Protein AF-A0A0L0VI38-F1 (afdb_monomer)

Structure (mmCIF, N/CA/C/O backbone):
data_AF-A0A0L0VI38-F1
#
_entry.id   AF-A0A0L0VI38-F1
#
loop_
_atom_site.group_PDB
_atom_site.id
_atom_site.type_symbol
_atom_site.label_atom_id
_atom_site.label_alt_id
_atom_site.label_comp_id
_atom_site.label_asym_id
_atom_site.label_entity_id
_atom_site.label_seq_id
_atom_site.pdbx_PDB_ins_code
_atom_site.Cartn_x
_atom_site.Cartn_y
_atom_site.Cartn_z
_atom_site.occupancy
_atom_site.B_iso_or_equiv
_atom_site.auth_seq_id
_atom_site.auth_comp_id
_atom_site.auth_asym_id
_atom_site.auth_atom_id
_atom_site.pdbx_PDB_model_num
ATOM 1 N N . MET A 1 1 ? 80.093 -32.422 8.809 1.00 45.91 1 MET A N 1
ATOM 2 C CA . MET A 1 1 ? 79.408 -31.525 9.765 1.00 45.91 1 MET A CA 1
ATOM 3 C C . MET A 1 1 ? 79.109 -30.219 9.044 1.00 45.91 1 MET A C 1
ATOM 5 O O . MET A 1 1 ? 80.084 -29.647 8.576 1.00 45.91 1 MET A O 1
ATOM 9 N N . PRO A 1 2 ? 77.868 -29.708 8.942 1.00 51.75 2 PRO A N 1
ATOM 10 C CA . PRO A 1 2 ? 76.530 -30.310 9.009 1.00 51.75 2 PRO A CA 1
ATOM 11 C C . PRO A 1 2 ? 75.789 -30.253 7.641 1.00 51.75 2 PRO A C 1
ATOM 13 O O . PRO A 1 2 ? 76.226 -29.587 6.708 1.00 51.75 2 PRO A O 1
ATOM 16 N N . SER A 1 3 ? 74.674 -30.975 7.520 1.00 53.88 3 SER A N 1
ATOM 17 C CA . SER A 1 3 ? 73.786 -31.003 6.342 1.00 53.88 3 SER A CA 1
ATOM 18 C C . SER A 1 3 ? 72.839 -29.787 6.308 1.00 53.88 3 SER A C 1
ATOM 20 O O . SER A 1 3 ? 72.405 -29.352 7.377 1.00 53.88 3 SER A O 1
ATOM 22 N N . PRO A 1 4 ? 72.450 -29.250 5.134 1.00 57.09 4 PRO A N 1
ATOM 23 C CA . PRO A 1 4 ? 71.465 -28.176 5.057 1.00 57.09 4 PRO A CA 1
ATOM 24 C C . PRO A 1 4 ? 70.040 -28.746 5.135 1.00 57.09 4 PRO A C 1
ATOM 26 O O . PRO A 1 4 ? 69.573 -29.449 4.241 1.00 57.09 4 PRO A O 1
ATOM 29 N N . THR A 1 5 ? 69.348 -28.441 6.230 1.00 61.91 5 THR A N 1
ATOM 30 C CA . THR A 1 5 ? 67.933 -28.759 6.451 1.00 61.91 5 THR A CA 1
ATOM 31 C C . THR A 1 5 ? 67.058 -27.967 5.475 1.00 61.91 5 THR A C 1
ATOM 33 O O . THR A 1 5 ? 66.938 -26.746 5.593 1.00 61.91 5 THR A O 1
ATOM 36 N N . LEU A 1 6 ? 66.430 -28.658 4.516 1.00 56.53 6 LEU A N 1
ATOM 37 C CA . LEU A 1 6 ? 65.374 -28.097 3.672 1.00 56.53 6 LEU A CA 1
ATOM 38 C C . LEU A 1 6 ? 64.161 -27.721 4.536 1.00 56.53 6 LEU A C 1
ATOM 40 O O . LEU A 1 6 ? 63.558 -28.563 5.200 1.00 56.53 6 LEU A O 1
ATOM 44 N N . ARG A 1 7 ? 63.795 -26.439 4.500 1.00 60.09 7 ARG A N 1
ATOM 45 C CA . ARG A 1 7 ? 62.552 -25.900 5.058 1.00 60.09 7 ARG A CA 1
ATOM 46 C C . ARG A 1 7 ? 61.368 -26.361 4.182 1.00 60.09 7 ARG A C 1
ATOM 48 O O . ARG A 1 7 ? 61.440 -26.170 2.968 1.00 60.09 7 ARG A O 1
ATOM 55 N N . PRO A 1 8 ? 60.291 -26.938 4.747 1.00 65.12 8 PRO A N 1
ATOM 56 C CA . PRO A 1 8 ? 59.110 -27.316 3.973 1.00 65.12 8 PRO A CA 1
ATOM 57 C C . PRO A 1 8 ? 58.302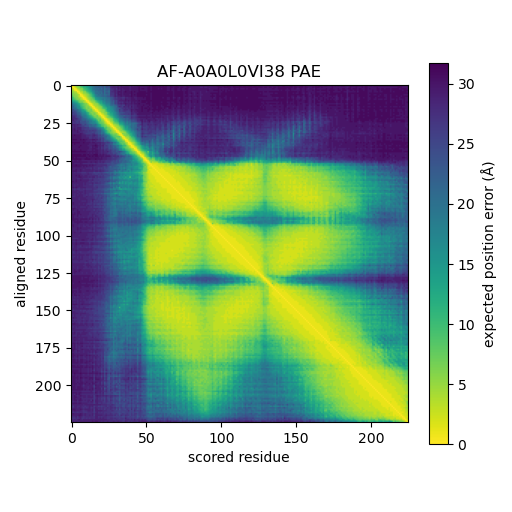 -26.076 3.537 1.00 65.12 8 PRO A C 1
ATOM 59 O O . PRO A 1 8 ? 58.397 -25.026 4.184 1.00 65.12 8 PRO A O 1
ATOM 62 N N . PRO A 1 9 ? 57.535 -26.167 2.433 1.00 62.75 9 PRO A N 1
ATOM 63 C CA . PRO A 1 9 ? 56.798 -25.040 1.867 1.00 62.75 9 PRO A CA 1
ATOM 64 C C . PRO A 1 9 ? 55.620 -24.620 2.762 1.00 62.75 9 PRO A C 1
ATOM 66 O O . PRO A 1 9 ? 55.118 -25.434 3.540 1.00 62.75 9 PRO A O 1
ATOM 69 N N . PRO A 1 10 ? 55.165 -23.357 2.669 1.00 54.41 10 PRO A N 1
ATOM 70 C CA . PRO A 1 10 ? 54.042 -22.875 3.456 1.00 54.41 10 PRO A CA 1
ATOM 71 C C . PRO A 1 10 ? 52.758 -23.586 3.029 1.00 54.41 10 PRO A C 1
ATOM 73 O O . PRO A 1 10 ? 52.415 -23.632 1.847 1.00 54.41 10 PRO A O 1
ATOM 76 N N . ASN A 1 11 ? 52.058 -24.127 4.021 1.00 46.97 11 ASN A N 1
ATOM 77 C CA . ASN A 1 11 ? 50.764 -24.769 3.874 1.00 46.97 11 ASN A CA 1
ATOM 78 C C . ASN A 1 11 ? 49.800 -23.829 3.142 1.00 46.97 11 ASN A C 1
ATOM 80 O O . ASN A 1 11 ? 49.441 -22.762 3.641 1.00 46.97 11 ASN A O 1
ATOM 84 N N . SER A 1 12 ? 49.351 -24.254 1.966 1.00 52.19 12 SER A N 1
ATOM 85 C CA . SER A 1 12 ? 48.154 -23.746 1.314 1.00 52.19 12 SER A CA 1
ATOM 86 C C . SER A 1 12 ? 46.931 -24.219 2.101 1.00 52.19 12 SER A C 1
ATOM 88 O O . SER A 1 12 ? 46.206 -25.115 1.675 1.00 52.19 12 SER A O 1
ATOM 90 N N . GLU A 1 13 ? 46.705 -23.638 3.278 1.00 42.38 13 GLU A N 1
ATOM 91 C CA . GLU A 1 13 ? 45.387 -23.668 3.900 1.00 42.38 13 GLU A CA 1
ATOM 92 C C . GLU A 1 13 ? 44.519 -22.651 3.169 1.00 42.38 13 GLU A C 1
ATOM 94 O O . GLU A 1 13 ? 44.438 -21.470 3.511 1.00 42.38 13 GLU A O 1
ATOM 99 N N . THR A 1 14 ? 43.854 -23.129 2.120 1.00 49.84 14 THR A N 1
ATOM 100 C CA . THR A 1 14 ? 42.647 -22.507 1.592 1.00 49.84 14 THR A CA 1
ATOM 101 C C . THR A 1 14 ? 41.611 -22.540 2.712 1.00 49.84 14 THR A C 1
ATOM 103 O O . THR A 1 14 ? 40.803 -23.458 2.831 1.00 49.84 14 THR A O 1
ATOM 106 N N . ARG A 1 15 ? 41.669 -21.542 3.596 1.00 38.44 15 ARG A N 1
ATOM 107 C CA . ARG A 1 15 ? 40.615 -21.245 4.554 1.00 38.44 15 ARG A CA 1
ATOM 108 C C . ARG A 1 15 ? 39.418 -20.797 3.732 1.00 38.44 15 ARG A C 1
ATOM 110 O O . ARG A 1 15 ? 39.251 -19.613 3.455 1.00 38.44 15 ARG A O 1
ATOM 117 N N . TYR A 1 16 ? 38.602 -21.761 3.320 1.00 40.50 16 TYR A N 1
ATOM 118 C CA . TYR A 1 16 ? 37.237 -21.515 2.897 1.00 40.50 16 TYR A CA 1
ATOM 119 C C . TYR A 1 16 ? 36.533 -20.820 4.062 1.00 40.50 16 TYR A C 1
ATOM 121 O O . TYR A 1 16 ? 36.007 -21.459 4.971 1.00 40.50 16 TYR A O 1
ATOM 129 N N . HIS A 1 17 ? 36.543 -19.490 4.057 1.00 42.75 17 HIS A N 1
ATOM 130 C CA . HIS A 1 17 ? 35.549 -18.710 4.768 1.00 42.75 17 HIS A CA 1
ATOM 131 C C . HIS A 1 17 ? 34.240 -18.928 4.006 1.00 42.75 17 HIS A C 1
ATOM 133 O O . HIS A 1 17 ? 33.845 -18.144 3.149 1.00 42.75 17 HIS A O 1
ATOM 139 N N . HIS A 1 18 ? 3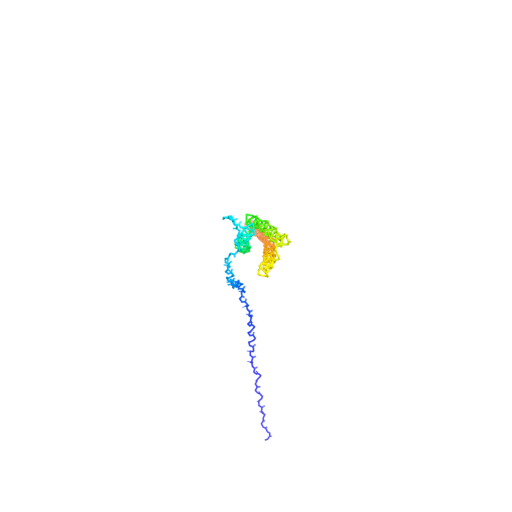3.598 -20.065 4.277 1.00 48.28 18 HIS A N 1
ATOM 140 C CA . HIS A 1 18 ? 32.182 -20.245 4.017 1.00 48.28 18 HIS A CA 1
ATOM 141 C C . HIS A 1 18 ? 31.467 -19.240 4.916 1.00 48.28 18 HIS A C 1
ATOM 143 O O . HIS A 1 18 ? 31.133 -19.512 6.069 1.00 48.28 18 HIS A O 1
ATOM 149 N N . GLN A 1 19 ? 31.284 -18.034 4.388 1.00 46.50 19 GLN A N 1
ATOM 150 C CA . GLN A 1 19 ? 30.317 -17.086 4.893 1.00 46.50 19 GLN A CA 1
ATOM 151 C C . GLN A 1 19 ? 28.945 -17.695 4.612 1.00 46.50 19 GLN A C 1
ATOM 153 O O . GLN A 1 19 ? 28.292 -17.390 3.617 1.00 46.50 19 GLN A O 1
ATOM 158 N N . HIS A 1 20 ? 28.528 -18.615 5.483 1.00 44.53 20 HIS A N 1
ATOM 159 C CA . HIS A 1 20 ? 27.133 -18.978 5.612 1.00 44.53 20 HIS A CA 1
ATOM 160 C C . HIS A 1 20 ? 26.410 -17.703 6.030 1.00 44.53 20 HIS A C 1
ATOM 162 O O . HIS A 1 20 ? 26.331 -17.352 7.207 1.00 44.53 20 HIS A O 1
ATOM 168 N N . GLN A 1 21 ? 25.896 -16.981 5.034 1.00 44.09 21 GLN A N 1
ATOM 169 C CA . GLN A 1 21 ? 24.738 -16.146 5.245 1.00 44.09 21 GLN A CA 1
ATOM 170 C C . GLN A 1 21 ? 23.679 -17.059 5.852 1.00 44.09 21 GLN A C 1
ATOM 172 O O . GLN A 1 21 ? 23.057 -17.868 5.165 1.00 44.09 21 GLN A O 1
ATOM 177 N N . HIS A 1 22 ? 23.495 -16.951 7.163 1.00 42.31 22 HIS A N 1
ATOM 178 C CA . HIS A 1 22 ? 22.248 -17.339 7.782 1.00 42.31 22 HIS A CA 1
ATOM 179 C C . HIS A 1 22 ? 21.176 -16.427 7.187 1.00 42.31 22 HIS A C 1
ATOM 181 O O . HIS A 1 22 ? 20.857 -15.372 7.735 1.00 42.31 22 HIS A O 1
ATOM 187 N N . GLN A 1 23 ? 20.635 -16.833 6.036 1.00 40.34 23 GLN A N 1
ATOM 188 C CA . GLN A 1 23 ? 19.302 -16.442 5.623 1.00 40.34 23 GLN A CA 1
ATOM 189 C C . GLN A 1 23 ? 18.393 -16.883 6.762 1.00 40.34 23 GLN A C 1
ATOM 191 O O . GLN A 1 23 ? 18.092 -18.066 6.929 1.00 40.34 23 GLN A O 1
ATOM 196 N N . ARG A 1 24 ? 18.033 -15.931 7.626 1.00 42.19 24 ARG A N 1
ATOM 197 C CA . ARG A 1 24 ? 16.943 -16.151 8.563 1.00 42.19 24 ARG A CA 1
ATOM 19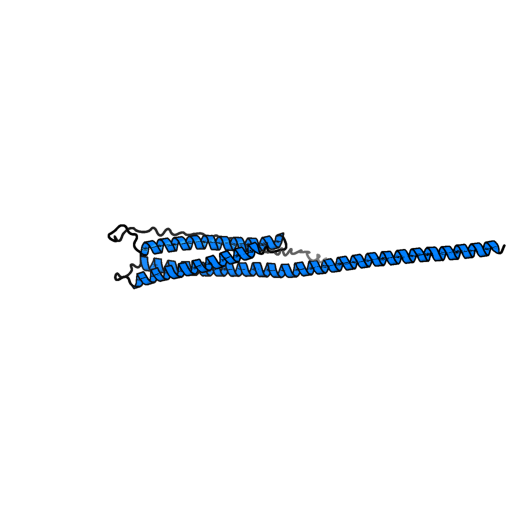8 C C . ARG A 1 24 ? 15.719 -16.435 7.693 1.00 42.19 24 ARG A C 1
ATOM 200 O O . ARG A 1 24 ? 15.406 -15.596 6.847 1.00 42.19 24 ARG A O 1
ATOM 207 N N . PRO A 1 25 ? 15.042 -17.580 7.863 1.00 44.75 25 PRO A N 1
ATOM 208 C CA . PRO A 1 25 ? 13.766 -17.776 7.199 1.00 44.75 25 PRO A CA 1
ATOM 209 C C . PRO A 1 25 ? 12.830 -16.631 7.615 1.00 44.75 25 PRO A C 1
ATOM 211 O O . PRO A 1 25 ? 12.969 -16.119 8.738 1.00 44.75 25 PRO A O 1
ATOM 214 N N . PRO A 1 26 ? 11.891 -16.204 6.749 1.00 44.78 26 PRO A N 1
ATOM 215 C CA . PRO A 1 26 ? 10.882 -15.244 7.158 1.00 44.78 26 PRO A CA 1
ATOM 216 C C . PRO A 1 26 ? 10.221 -15.819 8.404 1.00 44.78 26 PRO A C 1
ATOM 218 O O . PRO A 1 26 ? 9.726 -16.949 8.396 1.00 44.78 26 PRO A O 1
ATOM 221 N N . ARG A 1 27 ? 10.294 -15.074 9.511 1.00 45.88 27 ARG A N 1
ATOM 222 C CA . ARG A 1 27 ? 9.542 -15.399 10.716 1.00 45.88 27 ARG A CA 1
ATOM 223 C C . ARG A 1 27 ? 8.079 -15.348 10.306 1.00 45.88 27 ARG A C 1
ATOM 225 O O . ARG A 1 27 ? 7.482 -14.278 10.299 1.00 45.88 27 ARG A O 1
ATOM 232 N N . SER A 1 28 ? 7.529 -16.502 9.934 1.00 48.59 28 SER A N 1
ATOM 233 C CA . SER A 1 28 ? 6.099 -16.738 9.961 1.00 48.59 28 SER A CA 1
ATOM 234 C C . SER A 1 28 ? 5.692 -16.361 11.372 1.00 48.59 28 SER A C 1
ATOM 236 O O . SER A 1 28 ? 6.014 -17.075 12.325 1.00 48.59 28 SER A O 1
ATOM 238 N N . VAL A 1 29 ? 5.071 -15.193 11.515 1.00 51.41 29 VAL A N 1
ATOM 239 C CA . VAL A 1 29 ? 4.388 -14.809 12.739 1.00 51.41 29 VAL A CA 1
ATOM 240 C C . VAL A 1 29 ? 3.225 -15.787 12.829 1.00 51.41 29 VAL A C 1
ATOM 242 O O . VAL A 1 29 ? 2.137 -15.551 12.324 1.00 51.41 29 VAL A O 1
ATOM 245 N N . ARG A 1 30 ? 3.495 -16.972 13.384 1.00 45.12 30 ARG A N 1
ATOM 246 C CA . ARG A 1 30 ? 2.456 -17.784 13.990 1.00 45.12 30 ARG A CA 1
ATOM 247 C C . ARG A 1 30 ? 1.972 -16.939 15.154 1.00 45.12 30 ARG A C 1
ATOM 249 O O . ARG A 1 30 ? 2.599 -16.933 16.211 1.00 45.12 30 ARG A O 1
ATOM 256 N N . ILE A 1 31 ? 0.888 -16.208 14.926 1.00 52.06 31 ILE A N 1
ATOM 257 C CA . ILE A 1 31 ? 0.002 -15.770 15.995 1.00 52.06 31 ILE A CA 1
ATOM 258 C C . ILE A 1 31 ? -0.571 -17.075 16.545 1.00 52.06 31 ILE A C 1
ATOM 260 O O . ILE A 1 31 ? -1.536 -17.640 16.044 1.00 52.06 31 ILE A O 1
ATOM 264 N N . GLY A 1 32 ? 0.176 -17.676 17.468 1.00 41.41 32 GLY A N 1
ATOM 265 C CA . GLY A 1 32 ? -0.290 -18.796 18.254 1.00 41.41 32 GLY A CA 1
ATOM 266 C C . GLY A 1 32 ? -1.319 -18.231 19.205 1.00 41.41 32 GLY A C 1
ATOM 267 O O . GLY A 1 32 ? -0.960 -17.687 20.244 1.00 41.41 32 GLY A O 1
ATOM 268 N N . TYR A 1 33 ? -2.584 -18.327 18.820 1.00 49.97 33 TYR A N 1
ATOM 269 C CA . TYR A 1 33 ? -3.711 -18.042 19.685 1.00 49.97 33 TYR A CA 1
ATOM 270 C C . TYR A 1 33 ? -3.637 -18.987 20.889 1.00 49.97 33 TYR A C 1
ATOM 272 O O . TYR A 1 33 ? -4.125 -20.116 20.849 1.00 49.97 33 TYR A O 1
ATOM 280 N N . LEU A 1 34 ? -3.050 -18.532 21.995 1.00 47.50 34 LEU A N 1
ATOM 281 C CA . LEU A 1 34 ? -3.510 -18.977 23.303 1.00 47.50 34 LEU A CA 1
ATOM 282 C C . LEU A 1 34 ? -4.831 -18.258 23.547 1.00 47.50 34 LEU A C 1
ATOM 284 O O . LEU A 1 34 ? -4.915 -17.281 24.287 1.00 47.50 34 LEU A O 1
ATOM 288 N N . LEU A 1 35 ? -5.860 -18.752 22.857 1.00 45.16 35 LEU A N 1
ATOM 289 C CA . LEU A 1 35 ? -7.250 -18.476 23.144 1.00 45.16 35 LEU A CA 1
ATOM 290 C C . LEU A 1 35 ? -7.526 -19.107 24.511 1.00 45.16 35 LEU A C 1
ATOM 292 O O . LEU A 1 35 ? -7.991 -20.241 24.620 1.00 45.16 35 LEU A O 1
ATOM 296 N N . THR A 1 36 ? -7.157 -18.398 25.576 1.00 46.12 36 THR A N 1
ATOM 297 C CA . THR A 1 36 ? -7.661 -18.695 26.907 1.00 46.12 36 THR A CA 1
ATOM 298 C C . THR A 1 36 ? -9.161 -18.467 26.831 1.00 46.12 36 THR A C 1
ATOM 300 O O . THR A 1 36 ? -9.659 -17.344 26.846 1.00 46.12 36 THR A O 1
ATOM 303 N N . HIS A 1 37 ? -9.877 -19.573 26.641 1.00 49.78 37 HIS A N 1
ATOM 304 C CA . HIS A 1 37 ? -11.322 -19.669 26.718 1.00 49.78 37 HIS A CA 1
ATOM 305 C C . HIS A 1 37 ? -11.743 -19.201 28.120 1.00 49.78 37 HIS A C 1
ATOM 307 O O . HIS A 1 37 ? -11.871 -19.984 29.058 1.00 49.78 37 HIS A O 1
ATOM 313 N N . LEU A 1 38 ? -11.915 -17.891 28.285 1.00 46.66 38 LEU A N 1
ATOM 314 C CA . LEU A 1 38 ? -12.627 -17.301 29.407 1.00 46.66 38 LEU A CA 1
ATOM 315 C C . LEU A 1 38 ? -14.104 -17.583 29.163 1.00 46.66 38 LEU A C 1
ATOM 317 O O . LEU A 1 38 ? -14.82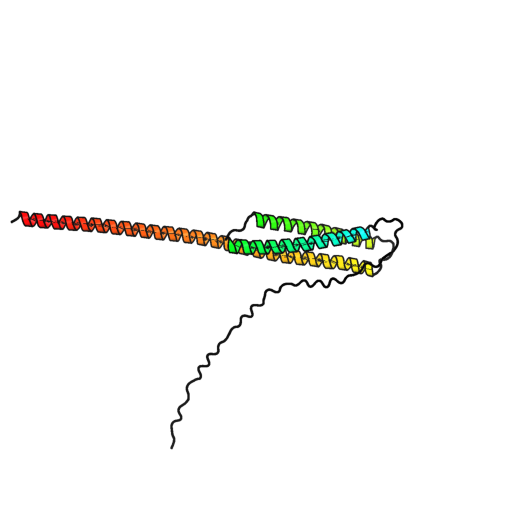9 -16.845 28.501 1.00 46.66 38 LEU A O 1
ATOM 321 N N . GLN A 1 39 ? -14.494 -18.757 29.639 1.00 40.53 39 GLN A N 1
ATOM 322 C CA . GLN A 1 39 ? -15.854 -19.250 29.657 1.00 40.53 39 GLN A CA 1
ATOM 323 C C . GLN A 1 39 ? -16.740 -18.256 30.428 1.00 40.53 39 GLN A C 1
ATOM 325 O O . GLN A 1 39 ? -16.379 -17.873 31.547 1.00 40.53 39 GLN A O 1
ATOM 330 N N . PRO A 1 40 ? -17.892 -17.829 29.881 1.00 46.53 40 PRO A N 1
ATOM 331 C CA . PRO A 1 40 ? -18.825 -16.994 30.621 1.00 46.53 40 PRO A CA 1
ATOM 332 C C . PRO A 1 40 ? -19.411 -17.818 31.769 1.00 46.53 40 PRO A C 1
ATOM 334 O O . PRO A 1 40 ? -20.005 -18.876 31.551 1.00 46.53 40 PRO A O 1
ATOM 337 N N . ARG A 1 41 ? -19.240 -17.345 33.003 1.00 40.72 41 ARG A N 1
ATOM 338 C CA . ARG A 1 41 ? -19.975 -17.872 34.154 1.00 40.72 41 ARG A CA 1
ATOM 339 C C . ARG A 1 41 ? -21.411 -17.330 34.076 1.00 40.72 41 ARG A C 1
ATOM 341 O O . ARG A 1 41 ? -21.558 -16.122 33.899 1.00 40.72 41 ARG A O 1
ATOM 348 N N . PRO A 1 42 ? -22.461 -18.163 34.185 1.00 56.34 42 PRO A N 1
ATOM 349 C CA . PRO A 1 42 ? -23.822 -17.671 34.066 1.00 56.34 42 PRO A CA 1
ATOM 350 C C . PRO A 1 42 ? -24.279 -16.965 35.351 1.00 56.34 42 PRO A C 1
ATOM 352 O O . PRO A 1 42 ? -23.985 -17.408 36.462 1.00 56.34 42 PRO A O 1
ATOM 355 N N . SER A 1 43 ? -25.066 -15.911 35.121 1.00 54.38 43 SER A N 1
ATOM 356 C CA . SER A 1 43 ? -26.152 -15.399 35.966 1.00 54.38 43 SER A CA 1
ATOM 357 C C . SER A 1 43 ? -25.814 -14.417 37.094 1.00 54.38 43 SER A C 1
ATOM 359 O O . SER A 1 43 ? -25.526 -14.797 38.225 1.00 54.38 43 SER A O 1
ATOM 361 N N . VAL A 1 44 ? -26.100 -13.141 36.819 1.00 46.69 44 VAL A N 1
ATOM 362 C CA . VAL A 1 44 ? -26.946 -12.339 37.714 1.00 46.69 44 VAL A CA 1
ATOM 363 C C . VAL A 1 44 ? -28.210 -12.011 36.919 1.00 46.69 44 VAL A C 1
ATOM 365 O O . VAL A 1 44 ? -28.133 -11.413 35.851 1.00 46.69 44 VAL A O 1
ATOM 368 N N . MET A 1 45 ? -29.355 -12.512 37.388 1.00 45.56 45 MET A N 1
ATOM 369 C CA . MET A 1 45 ? -30.656 -12.345 36.741 1.00 45.56 45 MET A CA 1
ATOM 370 C C . MET A 1 45 ? -31.025 -10.861 36.638 1.00 45.56 45 MET A C 1
ATOM 372 O O . MET A 1 45 ? -31.283 -10.218 37.653 1.00 45.56 45 MET A O 1
ATOM 376 N N . GLY A 1 46 ? -31.125 -10.350 35.412 1.00 44.50 46 GLY A N 1
ATOM 377 C CA . GLY A 1 46 ? -32.105 -9.321 35.090 1.00 44.50 46 GLY A CA 1
ATOM 378 C C . GLY A 1 46 ? -33.457 -10.008 34.914 1.00 44.50 46 GLY A C 1
ATOM 379 O O . GLY A 1 46 ? -33.560 -11.003 34.198 1.00 44.50 46 GLY A O 1
ATOM 380 N N . SER A 1 47 ? -34.489 -9.539 35.613 1.00 48.59 47 SER A N 1
ATOM 381 C CA . SER A 1 47 ? -35.861 -9.927 35.295 1.00 48.59 47 SER A CA 1
ATOM 382 C C . SER A 1 47 ? -36.169 -9.482 33.863 1.00 48.59 47 SER A C 1
ATOM 384 O O . SER A 1 47 ? -35.949 -8.314 33.553 1.00 48.59 47 SER A O 1
ATOM 386 N N . HIS A 1 48 ? -36.724 -10.393 33.059 1.00 39.84 48 HIS A N 1
ATOM 387 C CA . HIS A 1 48 ? -37.025 -10.303 31.619 1.00 39.84 48 HIS A CA 1
ATOM 388 C C . HIS A 1 48 ? -35.873 -10.747 30.705 1.00 39.84 48 HIS A C 1
ATOM 390 O O . HIS A 1 48 ? -34.750 -10.277 30.818 1.00 39.84 48 HIS A O 1
ATOM 396 N N . GLY A 1 49 ? -36.177 -11.690 29.801 1.00 48.56 49 GLY A N 1
ATOM 397 C CA . GLY A 1 49 ? -35.258 -12.349 28.859 1.00 48.56 49 GLY A CA 1
ATOM 398 C C . GLY A 1 49 ? -34.703 -11.456 27.745 1.00 48.56 49 GLY A C 1
ATOM 399 O O . GLY A 1 49 ? -34.486 -11.933 26.635 1.00 48.56 49 GLY A O 1
ATOM 400 N N . GLU A 1 50 ? -34.484 -10.181 28.043 1.00 48.12 50 GLU A N 1
ATOM 401 C CA . GLU A 1 50 ? -33.713 -9.251 27.230 1.00 48.12 50 GLU A CA 1
ATOM 402 C C . GLU A 1 50 ? -32.234 -9.391 27.632 1.00 48.12 50 GLU A C 1
ATOM 404 O O . GLU A 1 50 ? -31.921 -9.350 28.827 1.00 48.12 50 GLU A O 1
ATOM 409 N N . PRO A 1 51 ? -31.298 -9.577 26.684 1.00 58.28 51 PRO A N 1
ATOM 410 C CA . PRO A 1 51 ? -29.880 -9.511 27.008 1.00 58.28 51 PRO A CA 1
ATOM 411 C C . PRO A 1 51 ? -29.583 -8.140 27.624 1.00 58.28 51 PRO A C 1
ATOM 413 O O . PRO A 1 51 ? -29.962 -7.108 27.070 1.00 58.28 51 PRO A O 1
ATOM 416 N N . CYS A 1 52 ? -28.914 -8.127 28.781 1.00 76.12 52 CYS A N 1
ATOM 417 C CA . CYS A 1 52 ? -28.515 -6.885 29.433 1.00 76.12 52 CYS A CA 1
ATOM 418 C C . CYS A 1 52 ? -27.756 -6.017 28.417 1.00 76.12 52 CYS A C 1
ATOM 420 O O . CYS A 1 52 ? -26.960 -6.542 27.639 1.00 76.12 52 CYS A O 1
ATOM 422 N N . ALA A 1 53 ? -27.962 -4.696 28.422 1.00 81.69 53 ALA A N 1
ATOM 423 C CA . ALA A 1 53 ? -27.268 -3.773 27.512 1.00 81.69 53 ALA A CA 1
ATOM 424 C C . ALA A 1 53 ? -25.732 -3.954 27.524 1.00 81.69 53 ALA A C 1
ATOM 426 O O . ALA A 1 53 ? -25.043 -3.679 26.547 1.00 81.69 53 ALA A O 1
ATOM 427 N N . TRP A 1 54 ? -25.194 -4.464 28.632 1.00 83.44 54 TRP A N 1
ATOM 428 C CA . TRP A 1 54 ? -23.811 -4.905 28.750 1.00 83.44 54 TRP A CA 1
ATOM 429 C C . TRP A 1 54 ? -23.466 -6.110 27.853 1.00 83.44 54 TRP A C 1
ATOM 431 O O . TRP A 1 54 ? -22.466 -6.092 27.135 1.00 83.44 54 TRP A O 1
ATOM 441 N N . ASP A 1 55 ? -24.291 -7.156 27.876 1.00 84.44 55 ASP A N 1
ATOM 442 C CA . ASP A 1 55 ? -24.072 -8.396 27.127 1.00 84.44 55 ASP A CA 1
ATOM 443 C C . ASP A 1 55 ? -24.182 -8.161 25.616 1.00 84.44 55 ASP A C 1
ATOM 445 O O . ASP A 1 55 ? -23.404 -8.723 24.839 1.00 84.44 55 ASP A O 1
ATOM 449 N N . THR A 1 56 ? -25.101 -7.288 25.189 1.00 88.50 56 THR A N 1
ATOM 450 C CA . THR A 1 56 ? -25.244 -6.911 23.775 1.00 88.50 56 THR A CA 1
ATOM 451 C C . THR A 1 56 ? -23.998 -6.192 23.261 1.00 88.50 56 THR A C 1
ATOM 453 O O . THR A 1 56 ? -23.467 -6.579 22.218 1.00 88.50 56 THR A O 1
ATOM 456 N N . LEU A 1 57 ? -23.456 -5.234 24.021 1.00 87.62 57 LEU A N 1
ATOM 457 C CA . LEU A 1 57 ? -22.200 -4.554 23.689 1.00 87.62 57 LEU A CA 1
ATOM 458 C C . LEU A 1 57 ? -21.013 -5.526 23.651 1.00 87.62 57 LEU A C 1
ATOM 460 O O . LEU A 1 57 ? -20.174 -5.447 22.756 1.0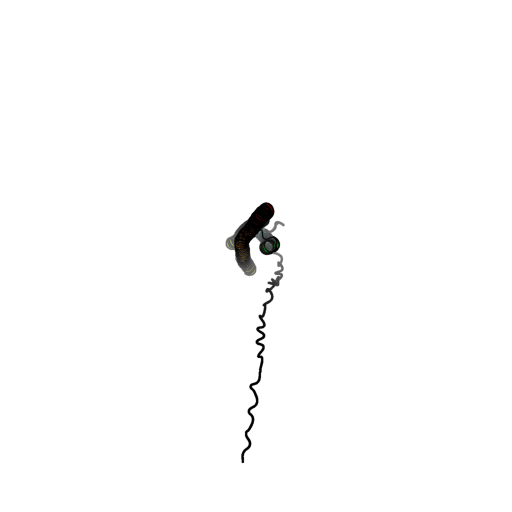0 87.62 57 LEU A O 1
ATOM 464 N N . GLN A 1 58 ? -20.943 -6.499 24.565 1.00 87.50 58 GLN A N 1
ATOM 465 C CA . GLN A 1 58 ? -19.880 -7.510 24.532 1.00 87.50 58 GLN A CA 1
ATOM 466 C C . GLN A 1 58 ? -19.953 -8.421 23.302 1.00 87.50 58 GLN A C 1
ATOM 468 O O . GLN A 1 58 ? -18.915 -8.838 22.776 1.00 87.50 58 GLN A O 1
ATOM 473 N N . ILE A 1 59 ? -21.157 -8.774 22.847 1.00 90.06 59 ILE A N 1
ATOM 474 C CA . ILE A 1 59 ? -21.345 -9.530 21.603 1.00 90.06 59 ILE A CA 1
ATOM 475 C C . ILE A 1 59 ? -20.906 -8.679 20.407 1.00 90.06 59 ILE A C 1
ATOM 477 O O . ILE A 1 59 ? -20.138 -9.164 19.575 1.00 90.06 59 ILE A O 1
ATOM 481 N N . GLN A 1 60 ? -21.326 -7.413 20.354 1.00 91.06 60 GLN A N 1
ATOM 482 C CA . GLN A 1 60 ? -20.961 -6.484 19.281 1.00 91.06 60 GLN A CA 1
ATOM 483 C C . GLN A 1 60 ? -19.446 -6.283 19.187 1.00 91.06 60 GLN A C 1
ATOM 485 O O . GLN A 1 60 ? -18.879 -6.455 18.109 1.00 91.06 60 GLN A O 1
ATOM 490 N N . ILE A 1 61 ? -18.769 -6.053 20.314 1.00 90.88 61 ILE A N 1
ATOM 491 C CA . ILE A 1 61 ? -17.311 -5.910 20.353 1.00 90.88 61 ILE A CA 1
ATOM 492 C C . ILE A 1 61 ? -16.613 -7.174 19.851 1.00 90.88 61 ILE A C 1
ATOM 494 O O . ILE A 1 61 ? -15.661 -7.085 19.082 1.00 90.88 61 ILE A O 1
ATOM 498 N N . ARG A 1 62 ? -17.061 -8.368 20.262 1.00 89.56 62 ARG A N 1
ATOM 499 C CA . ARG A 1 62 ? -16.476 -9.625 19.764 1.00 89.56 62 ARG A CA 1
ATOM 500 C C . ARG A 1 62 ? -16.670 -9.782 18.258 1.00 89.56 62 ARG A C 1
ATOM 502 O O . ARG A 1 62 ? -15.736 -10.198 17.577 1.00 89.56 62 ARG A O 1
ATOM 509 N N . SER A 1 63 ? -17.845 -9.417 17.750 1.00 93.25 63 SER A N 1
ATOM 510 C CA . SER A 1 63 ? -18.131 -9.428 16.316 1.00 93.25 63 SER A CA 1
ATOM 511 C C . SER A 1 63 ? -17.222 -8.462 15.554 1.00 93.25 63 SER A C 1
ATOM 513 O O . SER A 1 63 ? -16.611 -8.869 14.570 1.00 93.25 63 SER A O 1
ATOM 515 N N . LEU A 1 64 ? -17.082 -7.214 16.017 1.00 92.56 64 LEU A N 1
ATOM 516 C CA . LEU A 1 64 ? -16.208 -6.217 15.388 1.00 92.56 64 LEU A CA 1
ATOM 517 C C . LEU A 1 64 ? -14.742 -6.652 15.399 1.00 92.56 64 LEU A C 1
ATOM 519 O O . LEU A 1 64 ? -14.067 -6.525 14.385 1.00 92.56 64 LEU A O 1
ATOM 523 N N . LYS A 1 65 ? -14.260 -7.230 16.505 1.00 91.75 65 LYS A N 1
ATOM 524 C CA . LYS A 1 65 ? -12.895 -7.770 16.600 1.00 91.75 65 LYS A CA 1
ATOM 525 C C . LYS A 1 65 ? -12.628 -8.870 15.573 1.00 91.75 65 LYS A C 1
ATOM 527 O O . LYS A 1 65 ? -11.604 -8.839 14.901 1.00 91.75 65 LYS A O 1
ATOM 532 N N . HIS A 1 66 ? -13.557 -9.814 15.420 1.00 93.50 66 HIS A N 1
ATOM 533 C CA . HIS A 1 66 ? -13.432 -10.872 14.415 1.00 93.50 66 HIS A CA 1
ATOM 534 C C . HIS A 1 66 ? -13.411 -10.298 12.991 1.00 93.50 66 HIS A C 1
ATOM 536 O O . HIS A 1 66 ? -12.595 -10.702 12.161 1.00 93.50 66 HIS A O 1
ATOM 542 N N . THR A 1 67 ? -14.292 -9.337 12.703 1.00 93.81 67 THR A N 1
ATOM 543 C CA . THR A 1 67 ? -14.290 -8.641 11.412 1.00 93.81 67 THR A CA 1
ATOM 544 C C . THR A 1 67 ? -12.955 -7.933 11.178 1.00 93.81 67 THR A C 1
ATOM 546 O O . THR A 1 67 ? -12.357 -8.130 10.125 1.00 93.81 67 THR A O 1
ATOM 549 N N . LEU A 1 68 ? -12.432 -7.199 12.165 1.00 93.94 68 LEU A N 1
ATOM 550 C CA . LEU A 1 68 ? -11.133 -6.521 12.081 1.00 93.94 68 LEU A CA 1
ATOM 551 C C . LEU A 1 68 ? -9.976 -7.485 11.805 1.00 93.94 68 LEU A C 1
ATOM 553 O O . LEU A 1 68 ? -9.156 -7.205 10.937 1.00 93.94 68 LEU A O 1
ATOM 557 N N . GLU A 1 69 ? -9.917 -8.636 12.476 1.00 93.50 69 GLU A N 1
ATOM 558 C CA . GLU A 1 69 ? -8.871 -9.637 12.225 1.00 93.50 69 GLU A CA 1
ATOM 559 C C . GLU A 1 69 ? -8.900 -10.140 10.771 1.00 93.50 69 GLU A C 1
ATOM 561 O O . GLU A 1 69 ? -7.861 -10.230 10.104 1.00 93.50 69 GLU A O 1
ATOM 566 N N . SER A 1 70 ? -10.098 -10.422 10.251 1.00 95.06 70 SER A N 1
ATOM 567 C CA . SER A 1 70 ? -10.292 -10.826 8.856 1.00 95.06 70 SER A CA 1
ATOM 568 C C . SER A 1 70 ? -9.865 -9.724 7.880 1.00 95.06 70 SER A C 1
ATOM 570 O O . SER A 1 70 ? -9.177 -10.003 6.895 1.00 95.06 70 SER A O 1
ATOM 572 N N . GLU A 1 71 ? -10.242 -8.475 8.152 1.00 94.00 71 GLU A N 1
ATOM 573 C CA . GLU A 1 71 ? -9.931 -7.319 7.309 1.00 94.00 71 GLU A CA 1
ATOM 574 C C . GLU A 1 71 ? -8.436 -6.984 7.303 1.00 94.00 71 GLU A C 1
ATOM 576 O O . GLU A 1 71 ? -7.850 -6.837 6.232 1.00 94.00 71 GLU A O 1
ATOM 581 N N . ILE A 1 72 ? -7.774 -6.973 8.463 1.00 93.38 72 ILE A N 1
ATOM 582 C CA . ILE A 1 72 ? -6.319 -6.773 8.564 1.00 93.38 72 ILE A CA 1
ATOM 583 C C . ILE A 1 72 ? -5.577 -7.891 7.819 1.00 93.38 72 ILE A C 1
ATOM 585 O O . ILE A 1 72 ? -4.633 -7.630 7.071 1.00 93.38 72 ILE A O 1
ATOM 589 N N . THR A 1 73 ? -6.035 -9.140 7.946 1.00 93.69 73 THR A N 1
ATOM 590 C CA . THR A 1 73 ? -5.462 -10.271 7.201 1.00 93.69 73 THR A CA 1
ATOM 591 C C . THR A 1 73 ? -5.664 -10.115 5.691 1.00 93.69 73 THR A C 1
ATOM 593 O O . THR A 1 73 ? -4.762 -10.425 4.907 1.00 93.69 73 THR A O 1
ATOM 596 N N . MET A 1 74 ? -6.834 -9.640 5.254 1.00 92.88 74 MET A N 1
ATOM 597 C CA . MET A 1 74 ? -7.108 -9.341 3.847 1.00 92.88 74 MET A CA 1
ATOM 598 C C . MET A 1 74 ? -6.195 -8.223 3.337 1.00 92.88 74 MET A C 1
ATOM 600 O O . MET A 1 74 ? -5.575 -8.387 2.288 1.00 92.88 74 MET A O 1
ATOM 604 N N . TYR A 1 75 ? -6.054 -7.134 4.090 1.00 92.94 75 TYR A N 1
ATOM 605 C CA . TYR A 1 75 ? -5.183 -6.010 3.756 1.00 92.94 75 TYR A CA 1
ATOM 606 C C . TYR A 1 75 ? -3.716 -6.439 3.638 1.00 92.94 75 TYR A C 1
ATOM 608 O O . TYR A 1 75 ? -3.059 -6.137 2.643 1.00 92.94 75 TYR A O 1
ATOM 616 N N . ALA A 1 76 ? -3.218 -7.252 4.575 1.00 91.81 76 ALA A N 1
ATOM 617 C CA . ALA A 1 76 ? -1.871 -7.815 4.501 1.00 91.81 76 ALA A CA 1
ATOM 618 C C . ALA A 1 76 ? -1.666 -8.667 3.233 1.00 91.81 76 ALA A C 1
ATOM 620 O O . ALA A 1 76 ? -0.639 -8.552 2.560 1.00 91.81 76 ALA A O 1
ATOM 621 N N . LYS A 1 77 ? -2.657 -9.485 2.850 1.00 92.06 77 LYS A N 1
ATOM 622 C CA . LYS A 1 77 ? -2.616 -10.247 1.590 1.00 92.06 77 LYS A CA 1
ATOM 623 C C . LYS A 1 77 ? -2.602 -9.323 0.375 1.00 92.06 77 LYS A C 1
ATOM 625 O O . LYS A 1 77 ? -1.813 -9.552 -0.541 1.00 92.06 77 LYS A O 1
ATOM 630 N N . LEU A 1 78 ? -3.419 -8.273 0.368 1.00 89.44 78 LEU A N 1
ATOM 631 C CA . LEU A 1 78 ? -3.434 -7.289 -0.713 1.00 89.44 78 LEU A CA 1
ATOM 632 C C . LEU A 1 78 ? -2.080 -6.580 -0.844 1.00 89.44 78 LEU A C 1
ATOM 634 O O . LEU A 1 78 ? -1.555 -6.504 -1.949 1.00 89.44 78 LEU A O 1
ATOM 638 N N . CYS A 1 79 ? -1.447 -6.193 0.264 1.00 87.19 79 CYS A N 1
ATOM 639 C CA . CYS A 1 79 ? -0.088 -5.646 0.282 1.00 87.19 79 CYS A CA 1
ATOM 640 C C . CYS A 1 79 ? 0.933 -6.604 -0.370 1.00 87.19 79 CYS A C 1
ATOM 642 O O . CYS A 1 79 ? 1.685 -6.218 -1.271 1.00 87.19 79 CYS A O 1
ATOM 644 N N . THR A 1 80 ? 0.905 -7.897 -0.021 1.00 87.25 80 THR A N 1
ATOM 645 C CA . THR A 1 80 ? 1.769 -8.890 -0.692 1.00 87.25 80 THR A CA 1
ATOM 646 C C . THR A 1 80 ? 1.430 -9.063 -2.177 1.00 87.25 80 THR A C 1
ATOM 648 O O . THR A 1 80 ? 2.327 -9.245 -3.005 1.00 87.25 80 THR A O 1
ATOM 651 N N . SER A 1 81 ? 0.151 -8.950 -2.543 1.00 85.94 81 SER A N 1
ATOM 652 C CA . SER A 1 81 ? -0.302 -8.990 -3.934 1.00 85.94 81 SER A CA 1
ATOM 653 C C . SER A 1 81 ? 0.203 -7.788 -4.733 1.00 85.94 81 SER A C 1
ATOM 655 O O . SER A 1 81 ? 0.593 -7.957 -5.882 1.00 85.94 81 SER A O 1
ATOM 657 N N . VAL A 1 82 ? 0.236 -6.589 -4.144 1.00 84.25 82 VAL A N 1
ATOM 658 C CA . VAL A 1 82 ? 0.799 -5.376 -4.763 1.00 84.25 82 VAL A CA 1
ATOM 659 C C . VAL A 1 82 ? 2.286 -5.580 -5.058 1.00 84.25 82 VAL A C 1
ATOM 661 O O . VAL A 1 82 ? 2.736 -5.359 -6.182 1.00 84.25 82 VAL A O 1
ATOM 664 N N . SER A 1 83 ? 3.039 -6.086 -4.078 1.00 82.44 83 SER A N 1
ATOM 665 C CA . SER A 1 83 ? 4.476 -6.350 -4.221 1.00 82.44 83 SER A CA 1
ATOM 666 C C . SER A 1 83 ? 4.790 -7.397 -5.305 1.00 82.44 83 SER A C 1
ATOM 668 O O . SER A 1 83 ? 5.705 -7.232 -6.121 1.00 82.44 83 SER A O 1
ATOM 670 N N . THR A 1 84 ? 4.003 -8.476 -5.352 1.00 83.06 84 THR A N 1
ATOM 671 C CA . THR A 1 84 ? 4.180 -9.567 -6.324 1.00 83.06 84 THR A CA 1
ATOM 672 C C . THR A 1 84 ? 3.720 -9.190 -7.730 1.00 83.06 84 THR A C 1
ATOM 674 O O . THR A 1 84 ? 4.468 -9.429 -8.676 1.00 83.06 84 THR A O 1
ATOM 677 N N . ALA A 1 85 ? 2.560 -8.542 -7.878 1.00 79.94 85 ALA A N 1
ATOM 678 C CA . ALA A 1 85 ? 2.041 -8.098 -9.174 1.00 79.94 85 ALA A CA 1
ATOM 679 C C . ALA A 1 85 ? 2.995 -7.119 -9.869 1.00 79.94 85 ALA A C 1
ATOM 681 O O . ALA A 1 85 ? 3.175 -7.170 -11.087 1.00 79.94 85 ALA A O 1
ATOM 682 N N . TYR A 1 86 ? 3.658 -6.261 -9.090 1.00 75.94 86 TYR A N 1
ATOM 683 C CA . TYR A 1 86 ? 4.677 -5.377 -9.628 1.00 75.94 86 TYR A CA 1
ATOM 684 C C . TYR A 1 86 ? 5.893 -6.146 -10.155 1.00 75.94 86 TYR A C 1
ATOM 686 O O . TYR A 1 86 ? 6.365 -5.897 -11.262 1.00 75.94 86 TYR A O 1
ATOM 694 N N . SER A 1 87 ? 6.377 -7.114 -9.374 1.00 76.81 87 SER A N 1
ATOM 695 C CA . SER A 1 87 ? 7.547 -7.919 -9.732 1.00 76.81 87 SER A CA 1
ATOM 696 C C . SER A 1 87 ? 7.314 -8.771 -10.986 1.00 76.81 87 SER A C 1
ATOM 698 O O . SER A 1 87 ? 8.256 -9.006 -11.737 1.00 76.81 87 SER A O 1
ATOM 700 N N . SER A 1 88 ? 6.080 -9.231 -11.225 1.00 78.00 88 SER A N 1
ATOM 701 C CA . SER A 1 88 ? 5.752 -10.076 -12.379 1.00 78.00 88 SER A CA 1
ATOM 702 C C . SER A 1 88 ? 5.399 -9.284 -13.640 1.00 78.00 88 SER A C 1
ATOM 704 O O . SER A 1 88 ? 5.787 -9.686 -14.733 1.00 78.00 88 SER A O 1
ATOM 706 N N . ASN A 1 89 ? 4.666 -8.172 -13.512 1.00 73.06 89 ASN A N 1
ATOM 707 C CA . ASN A 1 89 ? 4.079 -7.478 -14.665 1.00 73.06 89 ASN A CA 1
ATOM 708 C C . ASN A 1 89 ? 4.703 -6.097 -14.923 1.00 73.06 89 ASN A C 1
ATOM 710 O O . ASN A 1 89 ? 4.340 -5.442 -15.901 1.00 73.06 89 ASN A O 1
ATOM 714 N N . GLY A 1 90 ? 5.591 -5.619 -14.043 1.00 70.06 90 GLY A N 1
ATOM 715 C CA . GLY A 1 90 ? 6.230 -4.299 -14.136 1.00 70.06 90 GLY A CA 1
ATOM 716 C C . GLY A 1 90 ? 5.265 -3.113 -14.017 1.00 70.06 90 GLY A C 1
ATOM 717 O O . GLY A 1 90 ? 5.662 -1.968 -14.218 1.00 70.06 90 GLY A O 1
ATOM 718 N N . LYS A 1 91 ? 3.985 -3.369 -13.720 1.00 68.94 91 LYS A N 1
ATOM 719 C CA . LYS A 1 91 ? 2.928 -2.363 -13.597 1.00 68.94 91 LYS A CA 1
ATOM 720 C C . LYS A 1 91 ? 2.052 -2.684 -12.397 1.00 68.94 91 LYS A C 1
ATOM 722 O O . LYS A 1 91 ? 1.550 -3.801 -12.275 1.00 68.94 91 LYS A O 1
ATOM 727 N N . LEU A 1 92 ? 1.830 -1.687 -11.545 1.00 73.12 92 LEU A N 1
ATOM 728 C CA . LEU A 1 92 ? 0.769 -1.755 -10.548 1.00 73.12 92 LEU A CA 1
ATOM 729 C C . LEU A 1 92 ? -0.578 -1.540 -11.232 1.00 73.12 92 LEU A C 1
ATOM 731 O O . LEU A 1 92 ? -0.753 -0.601 -12.006 1.00 73.12 92 LEU A O 1
ATOM 735 N N . SER A 1 93 ? -1.541 -2.411 -10.942 1.00 77.94 93 SER A N 1
ATOM 736 C CA . SER A 1 93 ? -2.921 -2.172 -11.346 1.00 77.94 93 SER A CA 1
ATOM 737 C C . SER A 1 93 ? -3.544 -1.158 -10.392 1.00 77.94 93 SER A C 1
ATOM 739 O O . SER A 1 93 ? -3.663 -1.440 -9.200 1.00 77.94 93 SER A O 1
ATOM 741 N N . GLU A 1 94 ? -4.002 -0.026 -10.928 1.00 80.31 94 GLU A N 1
ATOM 742 C CA . GLU A 1 94 ? -4.744 1.011 -10.191 1.00 80.31 94 GLU A CA 1
ATOM 743 C C . GLU A 1 94 ? -5.906 0.424 -9.373 1.00 80.31 94 GLU A C 1
ATOM 745 O O . GLU A 1 94 ? -6.157 0.818 -8.238 1.00 80.31 94 GLU A O 1
ATOM 750 N N . ARG A 1 95 ? -6.557 -0.620 -9.906 1.00 83.50 95 ARG A N 1
ATOM 751 C CA . ARG A 1 95 ? -7.611 -1.370 -9.210 1.00 83.50 95 ARG A CA 1
ATOM 752 C C . ARG A 1 95 ? -7.128 -1.974 -7.890 1.00 83.50 95 ARG A C 1
ATOM 754 O O . ARG A 1 95 ? -7.890 -2.009 -6.931 1.00 83.50 95 ARG A O 1
ATOM 761 N N . THR A 1 96 ? -5.903 -2.494 -7.848 1.00 83.31 96 THR A N 1
ATOM 762 C CA . THR A 1 96 ? -5.365 -3.149 -6.644 1.00 83.31 96 THR A CA 1
ATOM 763 C C . THR A 1 96 ? -5.044 -2.110 -5.578 1.00 83.31 96 THR A C 1
ATOM 765 O O . THR A 1 96 ? -5.420 -2.304 -4.430 1.00 83.31 96 THR A O 1
ATOM 768 N N . ILE A 1 97 ? -4.448 -0.980 -5.972 1.00 83.81 97 ILE A N 1
ATOM 769 C CA . ILE A 1 97 ? -4.169 0.151 -5.073 1.00 83.81 97 ILE A CA 1
ATOM 770 C C . ILE A 1 97 ? -5.479 0.719 -4.513 1.00 83.81 97 ILE A C 1
ATOM 772 O O . ILE A 1 97 ? -5.634 0.860 -3.303 1.00 83.81 97 ILE A O 1
ATOM 776 N N . SER A 1 98 ? -6.465 0.955 -5.383 1.00 87.56 98 SER A N 1
ATOM 777 C CA . SER A 1 98 ? -7.800 1.409 -4.980 1.00 87.56 98 SER A CA 1
ATOM 778 C C . SER A 1 98 ? -8.450 0.444 -3.984 1.00 87.56 98 SER A C 1
ATOM 780 O O . SER A 1 98 ? -9.023 0.881 -2.989 1.00 87.56 98 SER A O 1
ATOM 782 N N . LYS A 1 99 ? -8.318 -0.873 -4.204 1.00 89.50 99 LYS A N 1
ATOM 783 C CA . LYS A 1 99 ? -8.852 -1.879 -3.280 1.00 89.50 99 LYS A CA 1
ATOM 784 C C . LYS A 1 99 ? -8.114 -1.898 -1.942 1.00 89.50 99 LYS A C 1
ATOM 786 O O . LYS A 1 99 ? -8.768 -2.045 -0.916 1.00 89.50 99 LYS A O 1
ATOM 791 N N . CYS A 1 100 ? -6.790 -1.734 -1.934 1.00 88.94 100 CYS A N 1
ATOM 792 C CA . CYS A 1 100 ? -6.027 -1.572 -0.695 1.00 88.94 100 CYS A CA 1
ATOM 793 C C . CYS A 1 100 ? -6.544 -0.377 0.110 1.00 88.94 100 CYS A C 1
ATOM 795 O O . CYS A 1 100 ? -6.808 -0.528 1.297 1.00 88.94 100 CYS A O 1
ATOM 797 N N . ARG A 1 101 ? -6.753 0.771 -0.545 1.00 89.94 101 ARG A N 1
ATOM 798 C CA . ARG A 1 101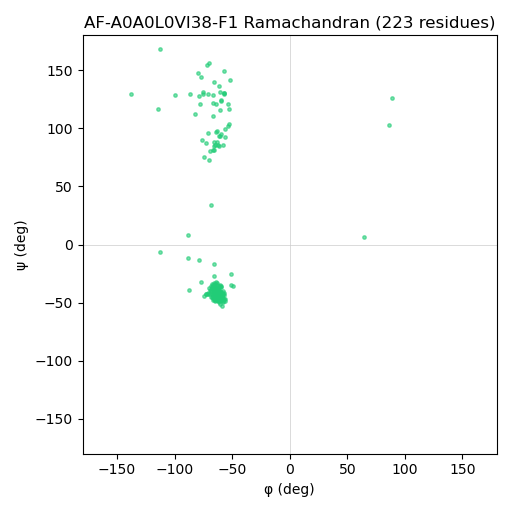 ? -7.236 1.997 0.100 1.00 89.94 101 ARG A CA 1
ATOM 799 C C . ARG A 1 101 ? -8.654 1.860 0.662 1.00 89.94 101 ARG A C 1
ATOM 801 O O . ARG A 1 101 ? -8.899 2.290 1.778 1.00 89.94 101 ARG A O 1
ATOM 808 N N . GLU A 1 102 ? -9.562 1.227 -0.079 1.00 92.75 102 GLU A N 1
ATOM 809 C CA . GLU A 1 102 ? -10.930 0.946 0.391 1.00 92.75 102 GLU A CA 1
ATOM 810 C C . GLU A 1 102 ? -10.925 0.052 1.643 1.00 92.75 102 GLU A C 1
ATOM 812 O O . GLU A 1 102 ? -11.691 0.261 2.581 1.00 92.75 102 GLU A O 1
ATOM 817 N N . VAL A 1 103 ? -10.050 -0.959 1.673 1.00 92.88 103 VAL A N 1
ATOM 818 C CA . VAL A 1 103 ? -9.899 -1.825 2.849 1.00 92.88 103 VAL A CA 1
ATOM 819 C C . VAL A 1 103 ? -9.254 -1.065 4.012 1.00 92.88 103 VAL A C 1
ATOM 821 O O . VAL A 1 103 ? -9.662 -1.272 5.148 1.00 92.88 103 VAL A O 1
ATOM 824 N N . GLU A 1 104 ? -8.297 -0.174 3.743 1.00 92.50 104 GLU A N 1
ATOM 825 C CA . GLU A 1 104 ? -7.668 0.687 4.753 1.00 92.50 104 GLU A CA 1
ATOM 826 C C . GLU A 1 104 ? -8.696 1.594 5.444 1.00 92.50 104 GLU A C 1
ATOM 828 O O . GLU A 1 104 ? -8.798 1.552 6.667 1.00 92.50 104 GLU A O 1
ATOM 833 N N . GLU A 1 105 ? -9.514 2.318 4.674 1.00 93.94 105 GLU A N 1
ATOM 834 C CA . GLU A 1 105 ? -10.596 3.177 5.188 1.00 93.94 105 GLU A CA 1
ATOM 835 C C . GLU A 1 105 ? -11.601 2.368 6.018 1.00 93.94 105 GLU A C 1
ATOM 837 O O . GLU A 1 105 ? -11.926 2.715 7.151 1.00 93.94 105 GLU A O 1
ATOM 842 N N . ARG A 1 106 ? -12.005 1.198 5.515 1.00 94.25 106 ARG A N 1
ATOM 843 C CA . ARG A 1 106 ? -12.914 0.308 6.242 1.00 94.25 106 ARG A CA 1
ATOM 844 C C . ARG A 1 106 ? -12.321 -0.212 7.556 1.00 94.25 106 ARG A C 1
ATOM 846 O O . ARG A 1 106 ? -13.074 -0.461 8.498 1.00 94.25 106 ARG A O 1
ATOM 853 N N . ILE A 1 107 ? -11.009 -0.437 7.642 1.00 93.88 107 ILE A N 1
ATOM 854 C CA . ILE A 1 107 ? -10.358 -0.826 8.903 1.00 93.88 107 ILE A CA 1
ATOM 855 C C . ILE A 1 107 ? -10.340 0.358 9.877 1.00 93.88 107 ILE A C 1
ATOM 857 O O . ILE A 1 107 ? -10.641 0.152 11.053 1.00 93.88 107 ILE A O 1
ATOM 861 N N . GLU A 1 108 ? -10.040 1.570 9.401 1.00 94.50 108 GLU A N 1
ATOM 862 C CA . GLU A 1 108 ? -10.062 2.796 10.213 1.00 94.50 108 GLU A CA 1
ATOM 863 C C . GLU A 1 108 ? -11.458 3.030 10.824 1.00 94.50 108 GLU A C 1
ATOM 865 O O . GLU A 1 108 ? -11.570 3.169 12.045 1.00 94.50 108 GLU A O 1
ATOM 870 N N . ASP A 1 109 ? -12.523 2.916 10.026 1.00 95.31 109 ASP A N 1
ATOM 871 C CA . ASP A 1 109 ? -13.911 3.036 10.497 1.00 95.31 109 ASP A CA 1
ATOM 872 C C . ASP A 1 109 ? -14.262 1.988 11.567 1.00 95.31 109 ASP A C 1
ATOM 874 O O . ASP A 1 109 ? -14.880 2.286 12.593 1.00 95.31 109 ASP A O 1
ATOM 878 N N . ASN A 1 110 ? -13.869 0.727 11.349 1.00 93.25 110 ASN A N 1
ATOM 879 C CA . ASN A 1 110 ? -14.144 -0.349 12.303 1.00 93.25 110 ASN A CA 1
ATOM 880 C C . ASN A 1 110 ? -13.358 -0.177 13.615 1.00 93.25 110 ASN A C 1
ATOM 882 O O . ASN A 1 110 ? -13.868 -0.538 14.679 1.00 93.25 110 ASN A O 1
ATOM 886 N N . LEU A 1 111 ? -12.136 0.367 13.563 1.00 94.12 111 LEU A N 1
ATOM 887 C CA . LEU A 1 111 ? -11.353 0.699 14.756 1.00 94.12 111 LEU A CA 1
ATOM 888 C C . LEU A 1 111 ? -12.009 1.831 15.554 1.00 94.12 111 LEU A C 1
ATOM 890 O O . LEU A 1 111 ? -12.118 1.720 16.777 1.00 94.12 111 LEU A O 1
ATOM 894 N N . GLU A 1 112 ? -12.515 2.870 14.886 1.00 95.06 112 GLU A N 1
ATOM 895 C CA . GLU A 1 112 ? -13.251 3.957 15.542 1.00 95.06 112 GLU A CA 1
ATOM 896 C C . GLU A 1 112 ? -14.535 3.441 16.212 1.00 95.06 112 GLU A C 1
ATOM 898 O O . GLU A 1 112 ? -14.806 3.739 17.381 1.00 95.06 112 GLU A O 1
ATOM 903 N N . GLN A 1 113 ? -15.295 2.587 15.517 1.00 94.44 113 GLN A N 1
ATOM 904 C CA . GLN A 1 113 ? -16.486 1.948 16.082 1.00 94.44 113 GLN A CA 1
ATOM 905 C C . GLN A 1 113 ? -16.153 1.078 17.298 1.00 94.44 113 GLN A C 1
ATOM 907 O O . GLN A 1 113 ? -16.843 1.157 18.320 1.00 94.44 113 GLN A O 1
ATOM 912 N N . LEU A 1 114 ? -15.089 0.273 17.220 1.00 92.44 114 LEU A N 1
ATOM 913 C CA . LEU A 1 114 ? -14.640 -0.559 18.333 1.00 92.44 114 LEU A CA 1
ATOM 914 C C . LEU A 1 114 ? -14.229 0.303 19.533 1.00 92.44 114 LEU A C 1
ATOM 916 O O . LEU A 1 114 ? -14.634 0.004 20.656 1.00 92.44 114 LEU A O 1
ATOM 920 N N . SER A 1 115 ? -13.482 1.384 19.304 1.00 93.75 115 SER A N 1
ATOM 921 C CA . SER A 1 115 ? -13.088 2.343 20.341 1.00 93.75 115 SER A CA 1
ATOM 922 C C . SER A 1 115 ? -14.309 2.955 21.039 1.00 93.75 115 SER A C 1
ATOM 924 O O . SER A 1 115 ? -14.441 2.870 22.263 1.00 93.75 115 SER A O 1
ATOM 926 N N . SER A 1 116 ? -15.288 3.433 20.262 1.00 93.88 116 SER A N 1
ATOM 927 C CA . SER A 1 116 ? -16.548 3.969 20.789 1.00 93.88 116 SER A CA 1
ATOM 928 C C . SER A 1 116 ? -17.313 2.948 21.638 1.00 93.88 116 SER A C 1
ATOM 930 O O . SER A 1 116 ? -17.807 3.289 22.715 1.00 93.88 116 SER A O 1
ATOM 932 N N . GLN A 1 117 ? -17.391 1.683 21.207 1.00 91.38 117 GLN A N 1
ATOM 933 C CA . GLN A 1 117 ? -18.057 0.626 21.977 1.00 91.38 117 GLN A CA 1
ATOM 934 C C . GLN A 1 117 ? -17.309 0.271 23.267 1.00 91.38 117 GLN A C 1
ATOM 936 O O . GLN A 1 117 ? -17.939 0.077 24.309 1.00 91.38 117 GLN A O 1
ATOM 941 N N . VAL A 1 118 ? -15.975 0.217 23.234 1.00 90.94 118 VAL A N 1
ATOM 942 C CA . VAL A 1 118 ? -15.153 -0.011 24.433 1.00 90.94 118 VAL A CA 1
ATOM 943 C C . VAL A 1 118 ? -15.354 1.117 25.447 1.00 90.94 118 VAL A C 1
ATOM 945 O O . VAL A 1 118 ? -15.537 0.849 26.638 1.00 90.94 118 VAL A O 1
ATOM 948 N N . ASP A 1 119 ? -15.414 2.364 24.985 1.00 91.25 119 ASP A N 1
ATOM 949 C CA . ASP A 1 119 ? -15.696 3.516 25.838 1.00 91.25 119 ASP A CA 1
ATOM 950 C C . ASP A 1 119 ? -17.125 3.503 26.395 1.00 91.25 119 ASP A C 1
ATOM 952 O O . ASP A 1 119 ? -17.336 3.861 27.554 1.00 91.25 119 ASP A O 1
ATOM 956 N N . 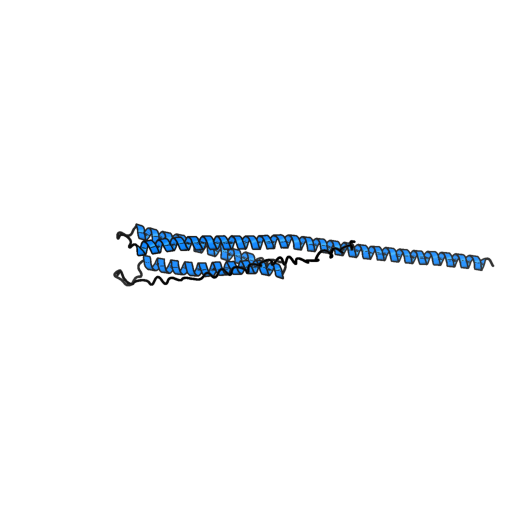GLN A 1 120 ? -18.116 3.060 25.615 1.00 90.00 120 GLN A N 1
ATOM 957 C CA . GLN A 1 120 ? -19.491 2.872 26.095 1.00 90.00 120 GLN A CA 1
ATOM 958 C C . GLN A 1 120 ? -19.554 1.843 27.227 1.00 90.00 120 GLN A C 1
ATOM 960 O O . GLN A 1 120 ? -20.153 2.124 28.266 1.00 90.00 120 GLN A O 1
ATOM 965 N N . ILE A 1 121 ? -18.886 0.696 27.071 1.00 87.25 121 ILE A N 1
ATOM 966 C CA . ILE A 1 121 ? -18.779 -0.320 28.126 1.00 87.25 121 ILE A CA 1
ATOM 967 C C . ILE A 1 121 ? -18.109 0.266 29.376 1.00 87.25 121 ILE A C 1
ATOM 969 O O . ILE A 1 121 ? -18.586 0.047 30.491 1.00 87.25 121 ILE A O 1
ATOM 973 N N . TYR A 1 122 ? -17.042 1.051 29.217 1.00 86.94 122 TYR A N 1
ATOM 974 C CA . TYR A 1 122 ? -16.360 1.681 30.350 1.00 86.94 122 TYR A CA 1
ATOM 975 C C . TYR A 1 122 ? -17.250 2.712 31.062 1.00 86.94 122 TYR A C 1
ATOM 977 O O . TYR A 1 122 ? -17.282 2.757 32.290 1.00 86.94 122 TYR A O 1
ATOM 985 N N . ARG A 1 123 ? -18.031 3.502 30.314 1.00 87.31 123 ARG A N 1
ATOM 986 C CA . ARG A 1 123 ? -19.007 4.441 30.887 1.00 87.31 123 ARG A CA 1
ATOM 987 C C . ARG A 1 123 ? -20.107 3.719 31.661 1.00 87.31 123 ARG A C 1
ATOM 989 O O . ARG A 1 123 ? -20.398 4.123 32.779 1.00 87.31 123 ARG A O 1
ATOM 996 N N . LEU A 1 124 ? -20.667 2.635 31.120 1.00 85.31 124 LEU A N 1
ATOM 997 C CA . LEU A 1 124 ? -21.671 1.821 31.823 1.00 85.31 124 LEU A CA 1
ATOM 998 C C . LEU A 1 124 ? -21.126 1.226 33.127 1.00 85.31 124 LEU A C 1
ATOM 1000 O O . LEU A 1 124 ? -21.843 1.139 34.122 1.00 85.31 124 LEU A O 1
ATOM 1004 N N . LEU A 1 125 ? -19.841 0.861 33.144 1.00 83.25 125 LEU A N 1
ATOM 1005 C CA . LEU A 1 125 ? -19.158 0.400 34.350 1.00 83.25 125 LEU A CA 1
ATOM 1006 C C . LEU A 1 125 ? -19.088 1.493 35.429 1.00 83.25 125 LEU A C 1
ATOM 1008 O O . LEU A 1 125 ? -19.245 1.200 36.610 1.00 83.25 125 LEU A O 1
ATOM 1012 N N . GLN A 1 126 ? -18.844 2.741 35.021 1.00 83.38 126 GLN A N 1
ATOM 1013 C CA . GLN A 1 126 ? -18.725 3.894 35.918 1.00 83.38 126 GLN A CA 1
ATOM 1014 C C . GLN A 1 126 ? -20.077 4.414 36.419 1.00 83.38 126 GLN A C 1
ATOM 1016 O O . GLN A 1 126 ? -20.148 4.932 37.530 1.00 83.38 126 GLN A O 1
ATOM 1021 N N . THR A 1 127 ? -21.136 4.302 35.614 1.00 82.19 127 THR A N 1
ATOM 1022 C CA . THR A 1 127 ? -22.488 4.767 35.967 1.00 82.19 127 THR A CA 1
ATOM 1023 C C . THR A 1 127 ? -23.320 3.714 36.698 1.00 82.19 127 THR A C 1
ATOM 1025 O O . THR A 1 127 ? -24.375 4.041 37.243 1.00 82.19 127 THR A O 1
ATOM 1028 N N . SER A 1 128 ? -22.863 2.459 36.737 1.00 77.56 128 SER A N 1
ATOM 1029 C CA . SER A 1 128 ? -23.491 1.393 37.517 1.00 77.56 128 SER A CA 1
ATOM 1030 C C . SER A 1 128 ? -23.520 1.748 39.006 1.00 77.56 128 SER A C 1
ATOM 1032 O O . SER A 1 128 ? -22.485 1.958 39.634 1.00 77.56 128 SER A O 1
ATOM 1034 N N . SER A 1 129 ? -24.719 1.736 39.599 1.00 62.19 129 SER A N 1
ATOM 1035 C CA . SER A 1 129 ? -24.921 1.947 41.041 1.00 62.19 129 SER A CA 1
ATOM 1036 C C . SER A 1 129 ? -24.318 0.830 41.905 1.00 62.19 129 SER A C 1
ATOM 1038 O O . SER A 1 129 ? -24.177 1.004 43.116 1.00 62.19 129 SER A O 1
ATOM 1040 N N . ILE A 1 130 ? -24.002 -0.324 41.310 1.00 67.50 130 ILE A N 1
ATOM 1041 C CA . ILE A 1 130 ? -23.380 -1.464 41.985 1.00 67.50 130 ILE A CA 1
ATOM 1042 C C . ILE A 1 130 ? -21.878 -1.428 41.678 1.00 67.50 130 ILE A C 1
ATOM 1044 O O . ILE A 1 130 ? -21.522 -1.358 40.495 1.00 67.50 130 ILE A O 1
ATOM 1048 N N . PRO A 1 131 ? -20.996 -1.499 42.698 1.00 68.06 131 PRO A N 1
ATOM 1049 C CA . PRO A 1 131 ? -19.558 -1.518 42.480 1.00 68.06 131 PRO A CA 1
ATOM 1050 C C . PRO A 1 131 ? -19.181 -2.692 41.564 1.00 68.06 131 PRO A C 1
ATOM 1052 O O . PRO A 1 131 ? -19.610 -3.826 41.811 1.00 68.06 131 PRO A O 1
ATOM 1055 N N . PRO A 1 132 ? -18.388 -2.454 40.506 1.00 70.81 132 PRO A N 1
ATOM 1056 C CA . PRO A 1 132 ? -18.053 -3.500 39.559 1.00 70.81 132 PRO A CA 1
ATOM 1057 C C . PRO A 1 132 ? -17.302 -4.650 40.219 1.00 70.81 132 PRO A C 1
ATOM 1059 O O . PRO A 1 132 ? -16.355 -4.447 40.980 1.00 70.81 132 PRO A O 1
ATOM 1062 N N . THR A 1 133 ? -17.677 -5.884 39.886 1.00 79.06 133 THR A N 1
ATOM 1063 C CA . THR A 1 133 ? -16.889 -7.053 40.291 1.00 79.06 133 THR A CA 1
ATOM 1064 C C . THR A 1 133 ? -15.528 -7.006 39.594 1.00 79.06 133 THR A C 1
ATOM 1066 O O . THR A 1 133 ? -15.465 -6.703 38.404 1.00 79.06 133 THR A O 1
ATOM 1069 N N . GLY A 1 134 ? -14.439 -7.368 40.285 1.00 81.56 134 GLY A N 1
ATOM 1070 C CA . GLY A 1 134 ? -13.081 -7.325 39.717 1.00 81.56 134 GLY A CA 1
ATOM 1071 C C . GLY A 1 134 ? -12.951 -8.023 38.354 1.00 81.56 134 GLY A C 1
ATOM 1072 O O . GLY A 1 134 ? -12.273 -7.519 37.466 1.00 81.56 134 GLY A O 1
ATOM 1073 N N . SER A 1 135 ? -13.687 -9.118 38.127 1.00 80.25 135 SER A N 1
ATOM 1074 C CA . SER A 1 135 ? -13.741 -9.805 36.825 1.00 80.25 135 SER A CA 1
ATOM 1075 C C . SER A 1 135 ? -14.257 -8.927 35.676 1.00 80.25 135 SER A C 1
ATOM 1077 O O . SER A 1 135 ? -13.779 -9.061 34.552 1.00 80.25 135 SER A O 1
ATOM 1079 N N . VAL A 1 136 ? -15.228 -8.048 35.933 1.00 80.38 136 VAL A N 1
ATOM 1080 C CA . VAL A 1 136 ? -15.824 -7.159 34.922 1.00 80.38 136 VAL A CA 1
ATOM 1081 C C . VAL A 1 136 ? -14.837 -6.049 34.564 1.00 80.38 136 VAL A C 1
ATOM 1083 O O . VAL A 1 136 ? -14.610 -5.768 33.387 1.00 80.38 136 VAL A O 1
ATOM 1086 N N . THR A 1 137 ? -14.166 -5.487 35.571 1.00 84.06 137 THR A N 1
ATOM 1087 C CA . THR A 1 137 ? -13.092 -4.503 35.387 1.00 84.06 137 THR A CA 1
ATOM 1088 C C . THR A 1 137 ? -11.923 -5.093 34.599 1.00 84.06 137 THR A C 1
ATOM 1090 O O . THR A 1 137 ? -11.440 -4.474 33.652 1.00 84.06 137 THR A O 1
ATOM 1093 N N . HIS A 1 138 ? -11.502 -6.321 34.924 1.00 87.19 138 HIS A N 1
ATOM 1094 C CA . HIS A 1 138 ? -10.469 -7.025 34.164 1.00 87.19 138 HIS A CA 1
ATOM 1095 C C . HIS A 1 138 ? -10.883 -7.260 32.709 1.00 87.19 138 HIS A C 1
ATOM 1097 O O . HIS A 1 138 ? -10.085 -6.994 31.814 1.00 87.19 138 HIS A O 1
ATOM 1103 N N . ALA A 1 139 ? -12.118 -7.703 32.450 1.00 85.19 139 ALA A N 1
ATOM 1104 C CA . ALA A 1 139 ? -12.612 -7.881 31.085 1.00 85.19 139 ALA A CA 1
ATOM 1105 C C . ALA A 1 139 ? -12.578 -6.565 30.289 1.00 85.19 139 ALA A C 1
ATOM 1107 O O . ALA A 1 139 ? -12.120 -6.545 29.149 1.00 85.19 139 ALA A O 1
ATOM 1108 N N . CYS A 1 140 ? -12.984 -5.448 30.897 1.00 84.44 140 CYS A N 1
ATOM 1109 C CA . CYS A 1 140 ? -12.940 -4.139 30.248 1.00 84.44 140 CYS A CA 1
ATOM 1110 C C . CYS A 1 140 ? -11.504 -3.682 29.933 1.00 84.44 140 CYS A C 1
ATOM 1112 O O . CYS A 1 140 ? -11.227 -3.227 28.823 1.00 84.44 140 CYS A O 1
ATOM 1114 N N . ASN A 1 141 ? -10.562 -3.898 30.857 1.00 87.88 141 ASN A N 1
ATOM 1115 C CA . ASN A 1 141 ? -9.143 -3.631 30.608 1.00 87.88 141 ASN A CA 1
ATOM 1116 C C . ASN A 1 141 ? -8.596 -4.488 29.457 1.00 87.88 141 ASN A C 1
ATOM 1118 O O . ASN A 1 141 ? -7.910 -3.964 28.584 1.00 87.88 141 ASN A O 1
ATOM 1122 N N . ARG A 1 142 ? -8.987 -5.768 29.372 1.00 90.75 142 ARG A N 1
ATOM 1123 C CA . ARG A 1 142 ? -8.649 -6.621 28.220 1.00 90.75 142 ARG A CA 1
ATOM 1124 C C . ARG A 1 142 ? -9.205 -6.085 26.907 1.00 90.75 142 ARG A C 1
ATOM 1126 O O . ARG A 1 142 ? -8.551 -6.202 25.876 1.00 90.75 142 ARG A O 1
ATOM 1133 N N . HIS A 1 143 ? -10.400 -5.497 26.908 1.00 89.62 143 HIS A N 1
ATOM 1134 C CA . HIS A 1 143 ? -10.937 -4.880 25.699 1.00 89.62 143 HIS A CA 1
ATOM 1135 C C . HIS A 1 143 ? -10.079 -3.703 25.216 1.00 89.62 143 HIS A C 1
ATOM 1137 O O . HIS A 1 143 ? -9.875 -3.603 24.008 1.00 89.62 143 HIS A O 1
ATOM 1143 N N . LYS A 1 144 ? -9.528 -2.895 26.133 1.00 90.75 144 LYS A N 1
ATOM 1144 C CA . LYS A 1 144 ? -8.588 -1.808 25.815 1.00 90.75 144 LYS A CA 1
ATOM 1145 C C . LYS A 1 144 ? -7.234 -2.313 25.320 1.00 90.75 144 LYS A C 1
ATOM 1147 O O . LYS A 1 144 ? -6.749 -1.814 24.315 1.00 90.75 144 LYS A O 1
ATOM 1152 N N . GLU A 1 145 ? -6.655 -3.317 25.981 1.00 93.75 145 GLU A N 1
ATOM 1153 C CA . GLU A 1 145 ? -5.393 -3.941 25.545 1.00 93.75 145 GLU A CA 1
ATOM 1154 C C . GLU A 1 145 ? -5.505 -4.469 24.110 1.00 93.75 145 GLU A C 1
ATOM 1156 O O . GLU A 1 145 ? -4.677 -4.160 23.260 1.00 93.75 145 GLU A O 1
ATOM 1161 N N . VAL A 1 146 ? -6.577 -5.210 23.822 1.00 91.50 146 VAL A N 1
ATOM 1162 C CA . VAL A 1 146 ? -6.809 -5.782 22.491 1.00 91.50 146 VAL A CA 1
ATOM 1163 C C . VAL A 1 146 ? -7.069 -4.697 21.438 1.00 91.50 146 VAL A C 1
ATOM 1165 O O . VAL A 1 146 ? -6.653 -4.851 20.298 1.00 91.50 146 VAL A O 1
ATOM 1168 N N . LEU A 1 147 ? -7.743 -3.595 21.791 1.00 91.69 147 LEU A N 1
ATOM 1169 C CA . LEU A 1 147 ? -7.902 -2.453 20.880 1.00 91.69 147 LEU A CA 1
ATOM 1170 C C . LEU A 1 147 ? -6.535 -1.866 20.496 1.00 91.69 147 LEU A C 1
ATOM 1172 O O . LEU A 1 147 ? -6.267 -1.690 19.312 1.00 91.69 147 LEU A O 1
ATOM 1176 N N . GLN A 1 148 ? -5.659 -1.635 21.479 1.00 93.88 148 GLN A N 1
ATOM 1177 C CA . GLN A 1 148 ? -4.306 -1.121 21.237 1.00 93.88 148 GLN A CA 1
ATOM 1178 C C . GLN A 1 148 ? -3.458 -2.079 20.392 1.00 93.88 148 GLN A C 1
ATOM 1180 O O . GLN A 1 148 ? -2.686 -1.632 19.544 1.00 93.88 148 GLN A O 1
ATOM 1185 N N . GLU A 1 149 ? -3.610 -3.389 20.595 1.00 94.44 149 GLU A N 1
ATOM 1186 C CA . GLU A 1 149 ? -2.957 -4.410 19.771 1.00 94.44 149 GLU A CA 1
ATOM 1187 C C . GLU A 1 149 ? -3.407 -4.311 18.307 1.00 94.44 149 GLU A C 1
ATOM 1189 O O . GLU A 1 149 ? -2.561 -4.228 17.417 1.00 94.44 149 GLU A O 1
ATOM 1194 N N . TYR A 1 150 ? -4.717 -4.207 18.045 1.00 92.75 150 TYR A N 1
ATOM 1195 C CA . TYR A 1 150 ? -5.228 -4.031 16.681 1.00 92.75 150 TYR A CA 1
ATOM 1196 C C . TYR A 1 150 ? -4.779 -2.712 16.038 1.00 92.75 150 TYR A C 1
ATOM 1198 O O . TYR A 1 150 ? -4.436 -2.705 14.856 1.00 92.75 150 TYR A O 1
ATOM 1206 N N . GLU A 1 151 ? -4.729 -1.607 16.786 1.00 93.69 151 GLU A N 1
ATOM 1207 C CA . GLU A 1 151 ? -4.192 -0.331 16.289 1.00 93.69 151 GLU A CA 1
ATOM 1208 C C . GLU A 1 151 ? -2.708 -0.448 15.911 1.00 93.69 151 GLU A C 1
ATOM 1210 O O . GLU A 1 151 ? -2.274 0.050 14.866 1.00 93.69 151 GLU A O 1
ATOM 1215 N N . GLN A 1 152 ? -1.917 -1.130 16.743 1.00 94.88 152 GLN A N 1
ATOM 1216 C CA . GLN A 1 152 ? -0.502 -1.362 16.483 1.00 94.88 152 GLN A CA 1
ATOM 1217 C C . GLN A 1 152 ? -0.292 -2.269 15.264 1.00 94.88 152 GLN A C 1
ATOM 1219 O O . GLN A 1 152 ? 0.555 -1.967 14.415 1.00 94.88 152 GLN A O 1
ATOM 1224 N N . ASP A 1 153 ? -1.058 -3.351 15.154 1.00 92.62 153 ASP A N 1
ATOM 1225 C CA . ASP A 1 153 ? -0.989 -4.287 14.034 1.00 92.62 153 ASP A CA 1
ATOM 1226 C C . ASP A 1 153 ? -1.435 -3.640 12.723 1.00 92.62 153 ASP A C 1
ATOM 1228 O O . ASP A 1 153 ? -0.783 -3.815 11.685 1.00 92.62 153 ASP A O 1
ATOM 1232 N N . PHE A 1 154 ? -2.486 -2.821 12.766 1.00 93.06 154 PHE A N 1
ATOM 1233 C CA . PHE A 1 154 ? -2.912 -2.028 11.621 1.00 93.06 154 PHE A CA 1
ATOM 1234 C C . PHE A 1 154 ? -1.819 -1.047 11.194 1.00 93.06 154 PHE A C 1
ATOM 1236 O O . PHE A 1 154 ? -1.417 -1.048 10.031 1.00 93.06 154 PHE A O 1
ATOM 1243 N N . LYS A 1 155 ? -1.249 -0.279 12.133 1.00 94.25 155 LYS A N 1
ATOM 1244 C CA . LYS A 1 155 ? -0.148 0.653 11.846 1.00 94.25 155 LYS A CA 1
ATOM 1245 C C . LYS A 1 155 ? 1.054 -0.058 11.227 1.00 94.25 155 LYS A C 1
ATOM 1247 O O . LYS A 1 155 ? 1.616 0.424 10.247 1.00 94.25 155 LYS A O 1
ATOM 1252 N N . ARG A 1 156 ? 1.431 -1.222 11.760 1.00 94.06 156 ARG A N 1
ATOM 1253 C CA . ARG A 1 156 ? 2.517 -2.046 11.217 1.00 94.06 156 ARG A CA 1
ATOM 1254 C C . ARG A 1 156 ? 2.220 -2.498 9.787 1.00 94.06 156 ARG A C 1
ATOM 1256 O O . ARG A 1 156 ? 3.096 -2.420 8.927 1.00 94.06 156 ARG A O 1
ATOM 1263 N N . THR A 1 157 ? 0.999 -2.960 9.530 1.00 91.19 157 THR A N 1
ATOM 1264 C CA . THR A 1 157 ? 0.587 -3.419 8.197 1.00 91.19 157 THR A CA 1
ATOM 1265 C C . THR A 1 157 ? 0.528 -2.254 7.207 1.00 91.19 157 THR A C 1
ATOM 1267 O O . THR A 1 157 ? 0.986 -2.396 6.075 1.00 91.19 157 THR A O 1
ATOM 1270 N N . ARG A 1 158 ? 0.078 -1.074 7.648 1.00 92.50 158 ARG A N 1
ATOM 1271 C CA . ARG A 1 158 ? 0.084 0.172 6.870 1.00 92.50 158 ARG A CA 1
ATOM 1272 C C . ARG A 1 158 ? 1.496 0.591 6.474 1.00 92.50 158 ARG A C 1
ATOM 1274 O O . ARG A 1 158 ? 1.740 0.857 5.302 1.00 92.50 158 ARG A O 1
ATOM 1281 N N . THR A 1 159 ? 2.447 0.585 7.411 1.00 92.88 159 THR A N 1
ATOM 1282 C CA . THR A 1 159 ? 3.861 0.851 7.096 1.00 92.88 159 THR A CA 1
ATOM 1283 C C . THR A 1 159 ? 4.395 -0.152 6.075 1.00 92.88 159 THR A C 1
ATOM 1285 O O . THR A 1 159 ? 5.006 0.251 5.091 1.00 92.88 159 THR A O 1
ATOM 1288 N N . SER A 1 160 ? 4.086 -1.444 6.234 1.00 90.25 160 SER A N 1
ATOM 1289 C CA . SER A 1 160 ? 4.468 -2.462 5.248 1.00 90.25 160 SER A CA 1
ATOM 1290 C C . SER A 1 160 ? 3.847 -2.216 3.865 1.00 90.25 160 SER A C 1
ATOM 1292 O O . SER A 1 160 ? 4.496 -2.503 2.860 1.00 90.25 160 SER A O 1
ATOM 1294 N N . SER A 1 161 ? 2.612 -1.708 3.794 1.00 88.75 161 SER A N 1
ATOM 1295 C CA . SER A 1 161 ? 1.959 -1.341 2.529 1.00 88.75 161 SER A CA 1
ATOM 1296 C C . SER A 1 161 ? 2.657 -0.160 1.864 1.00 88.75 161 SER A C 1
ATOM 1298 O O . SER A 1 161 ? 3.031 -0.247 0.697 1.00 88.75 161 SER A O 1
ATOM 1300 N N . GLN A 1 162 ? 2.937 0.899 2.627 1.00 89.94 162 GLN A N 1
ATOM 1301 C CA . GLN A 1 162 ? 3.663 2.072 2.136 1.00 89.94 162 GLN A CA 1
ATOM 1302 C C . GLN A 1 162 ? 5.055 1.707 1.611 1.00 89.94 162 GLN A C 1
ATOM 1304 O O . GLN A 1 162 ? 5.452 2.177 0.550 1.00 89.94 162 GLN A O 1
ATOM 1309 N N . GLU A 1 163 ? 5.786 0.832 2.303 1.00 89.94 163 GLU A N 1
ATOM 1310 C CA . GLU A 1 163 ? 7.079 0.323 1.828 1.00 89.94 163 GLU A CA 1
ATOM 1311 C C . GLU A 1 163 ? 6.944 -0.435 0.496 1.00 89.94 163 GLU A C 1
ATOM 1313 O O . GLU A 1 163 ? 7.770 -0.272 -0.408 1.00 89.94 163 GLU A O 1
ATOM 1318 N N . CYS A 1 164 ? 5.892 -1.247 0.342 1.00 86.94 164 CYS A N 1
ATOM 1319 C CA . CYS A 1 164 ? 5.624 -1.966 -0.904 1.00 86.94 164 CYS A CA 1
ATOM 1320 C C . CYS A 1 164 ? 5.278 -1.015 -2.057 1.00 86.94 164 CYS A C 1
ATOM 1322 O O . CYS A 1 164 ? 5.784 -1.194 -3.166 1.00 86.94 164 CYS A O 1
ATOM 1324 N N . GLU A 1 165 ? 4.466 0.007 -1.798 1.00 85.62 165 GLU A N 1
ATOM 1325 C CA . GLU A 1 165 ? 4.107 1.038 -2.775 1.00 85.62 165 GLU A CA 1
ATOM 1326 C C . GLU A 1 165 ? 5.311 1.893 -3.176 1.00 85.62 165 GLU A C 1
ATOM 1328 O O . GLU A 1 165 ? 5.545 2.102 -4.366 1.00 85.62 165 GLU A O 1
ATOM 1333 N N . GLN A 1 166 ? 6.127 2.328 -2.213 1.00 88.94 166 GLN A N 1
ATOM 1334 C CA . GLN A 1 166 ? 7.364 3.067 -2.476 1.00 88.94 166 GLN A CA 1
ATOM 1335 C C . GLN A 1 166 ? 8.315 2.246 -3.344 1.00 88.94 166 GLN A C 1
ATOM 1337 O O . GLN A 1 166 ? 8.818 2.740 -4.353 1.00 88.94 166 GLN A O 1
ATOM 1342 N N . ARG A 1 167 ? 8.516 0.967 -3.007 1.00 87.69 167 ARG A N 1
ATOM 1343 C CA . ARG A 1 167 ? 9.336 0.058 -3.814 1.00 87.69 167 ARG A CA 1
ATOM 1344 C C . ARG A 1 167 ? 8.803 -0.065 -5.240 1.00 87.69 167 ARG A C 1
ATOM 1346 O O . ARG A 1 167 ? 9.589 -0.017 -6.183 1.00 87.69 167 ARG A O 1
ATOM 1353 N N . ALA A 1 168 ? 7.495 -0.226 -5.406 1.00 85.56 168 ALA A N 1
ATOM 1354 C CA . ALA A 1 168 ? 6.880 -0.328 -6.723 1.00 85.56 168 ALA A CA 1
ATOM 1355 C C . ALA A 1 168 ? 6.996 0.980 -7.528 1.00 85.56 168 ALA A C 1
ATOM 1357 O O . ALA A 1 168 ? 7.301 0.940 -8.718 1.00 85.56 168 ALA A O 1
ATOM 1358 N N . SER A 1 169 ? 6.832 2.138 -6.884 1.00 86.38 169 SER A N 1
ATOM 1359 C CA . SER A 1 169 ? 7.016 3.457 -7.503 1.00 86.38 169 SER A CA 1
ATOM 1360 C C . SER A 1 169 ? 8.453 3.663 -7.998 1.00 86.38 169 SER A C 1
ATOM 1362 O O . SER A 1 169 ? 8.668 4.016 -9.160 1.00 86.38 169 SER A O 1
ATOM 1364 N N . LEU A 1 170 ? 9.449 3.333 -7.166 1.00 89.06 170 LEU A N 1
ATOM 1365 C CA . LEU A 1 170 ? 10.867 3.408 -7.537 1.00 89.06 170 LEU A CA 1
ATOM 1366 C C . LEU A 1 170 ? 11.188 2.517 -8.739 1.00 89.06 170 LEU A C 1
ATOM 1368 O O . LEU A 1 170 ? 11.804 2.965 -9.706 1.00 89.06 170 LEU A O 1
ATOM 1372 N N . LEU A 1 171 ? 10.736 1.263 -8.709 1.00 87.00 171 LEU A N 1
ATOM 1373 C CA . LEU A 1 171 ? 10.944 0.349 -9.827 1.00 87.00 171 LEU A CA 1
ATOM 1374 C C . LEU A 1 171 ? 10.198 0.802 -11.092 1.00 87.00 171 LEU A C 1
ATOM 1376 O O . LEU A 1 171 ? 10.651 0.500 -12.197 1.00 87.00 171 LEU A O 1
ATOM 1380 N N . SER A 1 172 ? 9.095 1.546 -10.955 1.00 85.94 172 SER A N 1
ATOM 1381 C CA . SER A 1 172 ? 8.344 2.090 -12.092 1.00 85.94 172 SER A CA 1
ATOM 1382 C C . SER A 1 172 ? 9.114 3.203 -12.781 1.00 85.94 172 SER A C 1
ATOM 1384 O O . SER A 1 172 ? 9.188 3.201 -14.010 1.00 85.94 172 SER A O 1
ATOM 1386 N N . SER A 1 173 ? 9.746 4.093 -12.009 1.00 87.25 173 SER A N 1
ATOM 1387 C CA . SER A 1 173 ? 10.666 5.101 -12.554 1.00 87.25 173 SER A CA 1
ATOM 1388 C C . SER A 1 173 ? 11.813 4.426 -13.299 1.00 87.25 173 SER A C 1
ATOM 1390 O O . SER A 1 173 ? 11.984 4.650 -14.495 1.00 87.25 173 SER A O 1
ATOM 1392 N N . VAL A 1 174 ? 12.507 3.487 -12.646 1.00 90.31 174 VAL A N 1
ATOM 1393 C CA . VAL A 1 174 ? 13.644 2.770 -13.246 1.00 90.31 174 VAL A CA 1
ATOM 1394 C C . VAL A 1 174 ? 13.233 2.000 -14.502 1.00 90.31 174 VAL A C 1
ATOM 1396 O O . VAL A 1 174 ? 13.953 2.013 -15.495 1.00 90.31 174 VAL A O 1
ATOM 1399 N N . SER A 1 175 ? 12.066 1.353 -14.503 1.00 89.06 175 SER A N 1
ATOM 1400 C CA . SER A 1 175 ? 11.567 0.638 -15.684 1.00 89.06 175 SER A CA 1
ATOM 1401 C C . SER A 1 175 ? 11.259 1.592 -16.840 1.00 89.06 175 SER A C 1
ATOM 1403 O O . SER A 1 175 ? 11.533 1.262 -17.994 1.00 89.06 175 SER A O 1
ATOM 1405 N N . SER A 1 176 ? 10.724 2.783 -16.550 1.00 88.81 176 SER A N 1
ATOM 1406 C CA . SER A 1 176 ? 10.470 3.812 -17.565 1.00 88.81 176 SER A CA 1
ATOM 1407 C C . SER A 1 176 ? 11.763 4.414 -18.128 1.00 88.81 176 SER A C 1
ATOM 1409 O O . SER A 1 176 ? 11.883 4.594 -19.343 1.00 88.81 176 SER A O 1
ATOM 1411 N N . GLU A 1 177 ? 12.766 4.629 -17.275 1.00 91.12 177 GLU A N 1
ATOM 1412 C CA . GLU A 1 177 ? 14.099 5.093 -17.659 1.00 91.12 177 GLU A CA 1
ATOM 1413 C C . GLU A 1 177 ? 14.820 4.039 -18.500 1.00 91.12 177 GLU A C 1
ATOM 1415 O O . GLU A 1 177 ? 15.331 4.356 -19.570 1.00 91.12 177 GLU A O 1
ATOM 1420 N N . LEU A 1 178 ? 14.784 2.768 -18.084 1.00 91.31 178 LEU A N 1
ATOM 1421 C CA . LEU A 1 178 ? 15.365 1.653 -18.830 1.00 91.31 178 LEU A CA 1
ATOM 1422 C C . LEU A 1 178 ? 14.687 1.478 -20.190 1.00 91.31 178 LEU A C 1
ATOM 1424 O O . LEU A 1 178 ? 15.366 1.251 -21.189 1.00 91.31 178 LEU A O 1
ATOM 1428 N N . SER A 1 179 ? 13.359 1.595 -20.248 1.00 91.00 179 SER A N 1
ATOM 1429 C CA . SER A 1 179 ? 12.621 1.546 -21.511 1.00 91.00 179 SER A CA 1
ATOM 1430 C C . SER A 1 179 ? 13.024 2.691 -22.440 1.00 91.00 179 SER A C 1
ATOM 1432 O O . SER A 1 179 ? 13.223 2.465 -23.631 1.00 91.00 179 SER A O 1
ATOM 1434 N N . SER A 1 180 ? 13.173 3.904 -21.906 1.00 92.44 180 SER A N 1
ATOM 1435 C CA . SER A 1 180 ? 13.597 5.078 -22.678 1.00 92.44 180 SER A CA 1
ATOM 1436 C C . SER A 1 180 ? 15.035 4.927 -23.168 1.00 92.44 180 SER A C 1
ATOM 1438 O O . SER A 1 180 ? 15.304 5.110 -24.350 1.00 92.44 180 SER A O 1
ATOM 1440 N N . PHE A 1 181 ? 15.947 4.502 -22.291 1.00 93.88 181 PHE A N 1
ATOM 1441 C CA . PHE A 1 181 ? 17.340 4.227 -22.632 1.00 93.88 181 PHE A CA 1
ATOM 1442 C C . PHE A 1 181 ? 17.452 3.150 -23.710 1.00 93.88 181 PHE A C 1
ATOM 1444 O O . PHE A 1 181 ? 18.144 3.337 -24.705 1.00 93.88 181 PHE A O 1
ATOM 1451 N N . LYS A 1 182 ? 16.715 2.045 -23.559 1.00 94.31 182 LYS A N 1
ATOM 1452 C CA . LYS A 1 182 ? 16.673 0.976 -24.556 1.00 94.31 182 LYS A CA 1
ATOM 1453 C C . LYS A 1 182 ? 16.127 1.475 -25.893 1.00 94.31 182 LYS A C 1
ATOM 1455 O O . LYS A 1 182 ? 16.667 1.107 -26.928 1.00 94.31 182 LYS A O 1
ATOM 1460 N N . SER A 1 183 ? 15.091 2.315 -25.881 1.00 93.62 183 SER A N 1
ATOM 1461 C CA . SER A 1 183 ? 14.562 2.927 -27.103 1.00 93.62 183 SER A CA 1
ATOM 1462 C C . SER A 1 183 ? 15.610 3.801 -27.791 1.00 93.62 183 SER A C 1
ATOM 1464 O O . SER A 1 183 ? 15.796 3.663 -28.993 1.00 93.62 183 SER A O 1
ATOM 1466 N N . LEU A 1 184 ? 16.317 4.651 -27.039 1.00 93.19 184 LEU A N 1
ATOM 1467 C CA . LEU A 1 184 ? 17.385 5.508 -27.566 1.00 93.19 184 LEU A CA 1
ATOM 1468 C C . LEU A 1 184 ? 18.563 4.694 -28.114 1.00 93.19 184 LEU A C 1
ATOM 1470 O O . LEU A 1 184 ? 19.153 5.051 -29.132 1.00 93.19 184 LEU A O 1
ATOM 1474 N N . GLN A 1 185 ? 18.903 3.590 -27.448 1.00 93.75 185 GLN A N 1
ATOM 1475 C CA . GLN A 1 185 ? 19.937 2.679 -27.920 1.00 93.75 185 GLN A CA 1
ATO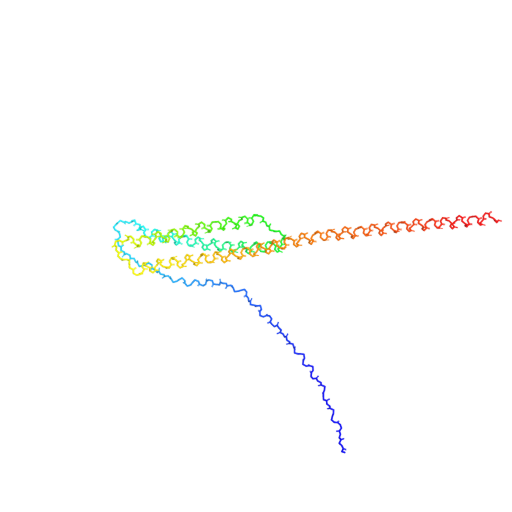M 1476 C C . GLN A 1 185 ? 19.527 2.043 -29.252 1.00 93.75 185 GLN A C 1
ATOM 1478 O O . GLN A 1 185 ? 20.308 2.087 -30.194 1.00 93.75 185 GLN A O 1
ATOM 1483 N N . ILE A 1 186 ? 18.297 1.527 -29.357 1.00 92.81 186 ILE A N 1
ATOM 1484 C CA . ILE A 1 186 ? 17.783 0.926 -30.596 1.00 92.81 186 ILE A CA 1
ATOM 1485 C C . ILE A 1 186 ? 17.805 1.945 -31.736 1.00 92.81 186 ILE A C 1
ATOM 1487 O O . ILE A 1 186 ? 18.342 1.635 -32.793 1.00 92.81 186 ILE A O 1
ATOM 1491 N N . THR A 1 187 ? 17.316 3.170 -31.517 1.00 92.56 187 THR A N 1
ATOM 1492 C CA . THR A 1 187 ? 17.345 4.211 -32.558 1.00 92.56 187 THR A CA 1
ATOM 1493 C C . THR A 1 187 ? 18.775 4.557 -32.969 1.00 92.56 187 THR A C 1
ATOM 1495 O O . THR A 1 187 ? 19.062 4.683 -34.152 1.00 92.56 187 THR A O 1
ATOM 1498 N N . SER A 1 188 ? 19.705 4.643 -32.011 1.00 93.81 188 SER A N 1
ATOM 1499 C CA . SER A 1 188 ? 21.116 4.904 -32.315 1.00 93.81 188 SER A CA 1
ATOM 1500 C C . SER A 1 188 ? 21.775 3.754 -33.083 1.00 93.81 188 SER A C 1
ATOM 1502 O O . SER A 1 188 ? 22.621 4.002 -33.943 1.00 93.81 188 SER A O 1
ATOM 1504 N N . GLU A 1 189 ? 21.436 2.504 -32.766 1.00 94.31 189 GLU A N 1
ATOM 1505 C CA . GLU A 1 189 ? 21.924 1.327 -33.487 1.00 94.31 189 GLU A CA 1
ATOM 1506 C C . GLU A 1 189 ? 21.353 1.286 -34.909 1.00 94.31 189 GLU A C 1
ATOM 1508 O O . GLU A 1 189 ? 22.102 1.051 -35.859 1.00 94.31 189 GLU A O 1
ATOM 1513 N N . GLU A 1 190 ? 20.065 1.587 -35.075 1.00 94.81 190 GLU A N 1
ATOM 1514 C CA . GLU A 1 190 ? 19.406 1.716 -36.376 1.00 94.81 190 GLU A CA 1
ATOM 1515 C C . GLU A 1 190 ? 20.048 2.819 -37.230 1.00 94.81 190 GLU A C 1
ATOM 1517 O O . GLU A 1 190 ? 20.424 2.553 -38.373 1.00 94.81 190 GLU A O 1
ATOM 1522 N N . ASP A 1 191 ? 20.276 4.010 -36.671 1.00 93.94 191 ASP A N 1
ATOM 1523 C CA . ASP A 1 191 ? 20.934 5.127 -37.359 1.00 93.94 191 ASP A CA 1
ATOM 1524 C C . ASP A 1 191 ? 22.357 4.771 -37.797 1.00 93.94 191 ASP A C 1
ATOM 1526 O O . ASP A 1 191 ? 22.753 5.042 -38.935 1.00 93.94 191 ASP A O 1
ATOM 1530 N N . ARG A 1 192 ? 23.123 4.098 -36.929 1.00 94.19 192 ARG A N 1
ATOM 1531 C CA . ARG A 1 192 ? 24.452 3.583 -37.282 1.00 94.19 192 ARG A CA 1
ATOM 1532 C C . ARG A 1 192 ? 24.363 2.623 -38.467 1.00 94.19 192 ARG A C 1
ATOM 1534 O O . ARG A 1 192 ? 25.119 2.763 -39.423 1.00 94.19 192 ARG A O 1
ATOM 1541 N N . HIS A 1 193 ? 23.417 1.685 -38.439 1.00 95.88 193 HIS A N 1
ATOM 1542 C CA . HIS A 1 193 ? 23.245 0.702 -39.511 1.00 95.88 193 HIS A CA 1
ATOM 1543 C C . HIS A 1 193 ? 22.798 1.361 -40.830 1.00 95.88 193 HIS A C 1
ATOM 1545 O O . HIS A 1 193 ? 23.184 0.908 -41.910 1.00 95.88 193 HIS A O 1
ATOM 1551 N N . LEU A 1 194 ? 22.005 2.434 -40.773 1.00 96.19 194 LEU A N 1
ATOM 1552 C CA . LEU A 1 194 ? 21.628 3.227 -41.946 1.00 96.19 194 LEU A CA 1
ATOM 1553 C C . LEU A 1 194 ? 22.815 4.020 -42.508 1.00 96.19 194 LEU A C 1
ATOM 1555 O O . LEU A 1 194 ? 23.019 4.034 -43.725 1.00 96.19 194 LEU A O 1
ATOM 1559 N N . ASN A 1 195 ? 23.629 4.630 -41.646 1.00 96.56 195 ASN A N 1
ATOM 1560 C CA . ASN A 1 195 ? 24.835 5.344 -42.060 1.00 96.56 195 ASN A CA 1
ATOM 1561 C C . ASN A 1 195 ? 25.870 4.407 -42.708 1.00 96.56 195 ASN A C 1
ATOM 1563 O O . ASN A 1 195 ? 26.456 4.746 -43.740 1.00 96.56 195 ASN A O 1
ATOM 1567 N N . ASP A 1 196 ? 26.042 3.203 -42.159 1.00 96.81 196 ASP A N 1
ATOM 1568 C CA . ASP A 1 196 ? 26.923 2.176 -42.724 1.00 96.81 196 ASP A CA 1
ATOM 1569 C C . ASP A 1 196 ? 26.453 1.765 -44.127 1.00 96.81 196 ASP A C 1
ATOM 1571 O O . ASP A 1 196 ? 27.248 1.691 -45.066 1.00 96.81 196 ASP A O 1
ATOM 1575 N N . ARG A 1 197 ? 25.139 1.585 -44.317 1.00 96.50 197 ARG A N 1
ATOM 1576 C CA . ARG A 1 197 ? 24.546 1.298 -45.635 1.00 96.50 197 ARG A CA 1
ATOM 1577 C C . ARG A 1 197 ? 24.776 2.422 -46.640 1.00 96.50 197 ARG A C 1
ATOM 1579 O O . ARG A 1 197 ? 25.143 2.145 -47.779 1.00 96.50 197 ARG A O 1
ATOM 1586 N N . SER A 1 198 ? 24.581 3.672 -46.225 1.00 96.38 198 SER A N 1
ATOM 1587 C CA . SER A 1 198 ? 24.842 4.845 -47.069 1.00 96.38 198 SER A CA 1
ATOM 1588 C C . SER A 1 198 ? 26.311 4.909 -47.505 1.00 96.38 198 SER A C 1
ATOM 1590 O O . SER A 1 198 ? 26.613 5.084 -48.687 1.00 96.38 198 SER A O 1
ATOM 1592 N N . SER A 1 199 ? 27.232 4.665 -46.570 1.00 96.00 199 SER A N 1
ATOM 1593 C CA . SER A 1 199 ? 28.678 4.645 -46.822 1.00 96.00 199 SER A CA 1
ATOM 1594 C C . SER A 1 199 ? 29.090 3.536 -47.799 1.00 96.00 199 SER A C 1
ATOM 1596 O O . SER A 1 199 ? 29.891 3.777 -48.707 1.00 96.00 199 SER A O 1
ATOM 1598 N N . ILE A 1 200 ? 28.510 2.337 -47.661 1.00 97.50 200 ILE A N 1
ATOM 1599 C CA . ILE A 1 200 ? 28.720 1.219 -48.594 1.00 97.50 200 ILE A CA 1
ATOM 1600 C C . ILE A 1 200 ? 28.209 1.580 -49.992 1.00 97.50 200 ILE A C 1
ATOM 160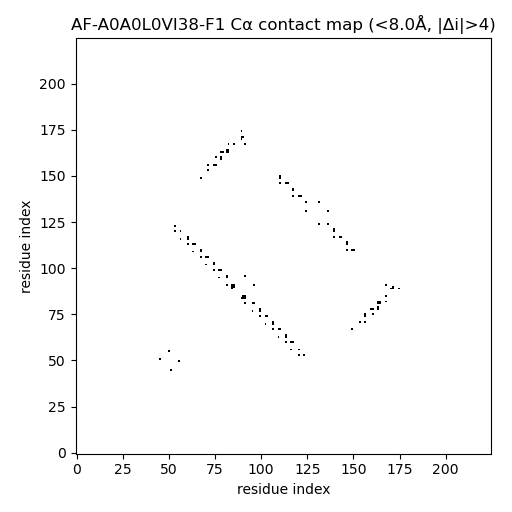2 O O . ILE A 1 200 ? 28.922 1.370 -50.970 1.00 97.50 200 ILE A O 1
ATOM 1606 N N . ASN A 1 201 ? 27.008 2.154 -50.097 1.00 97.44 201 ASN A N 1
ATOM 1607 C CA . ASN A 1 201 ? 26.437 2.542 -51.386 1.00 97.44 201 ASN A CA 1
ATOM 1608 C C . ASN A 1 201 ? 27.284 3.617 -52.086 1.00 97.44 201 ASN A C 1
ATOM 1610 O O . ASN A 1 201 ? 27.562 3.506 -53.275 1.00 97.44 201 ASN A O 1
ATOM 1614 N N . SER A 1 202 ? 27.759 4.614 -51.336 1.00 96.81 202 SER A N 1
ATOM 1615 C CA . SER A 1 202 ? 28.686 5.629 -51.849 1.00 96.81 202 SER A CA 1
ATOM 1616 C C . SER A 1 202 ? 29.978 4.995 -52.376 1.00 96.81 202 SER A C 1
ATOM 1618 O O . SER A 1 202 ? 30.404 5.279 -53.493 1.00 96.81 202 SER A O 1
ATOM 1620 N N . SER A 1 203 ? 30.556 4.058 -51.617 1.00 97.12 203 SER A N 1
ATOM 1621 C CA . SER A 1 203 ? 31.762 3.329 -52.025 1.00 97.12 203 SER A CA 1
ATOM 1622 C C . SER A 1 203 ? 31.542 2.481 -53.286 1.00 97.12 203 SER A C 1
ATOM 1624 O O . SER A 1 203 ? 32.445 2.393 -54.114 1.00 97.12 203 SER A O 1
ATOM 1626 N N . HIS A 1 204 ? 30.352 1.897 -53.467 1.00 97.19 204 HIS A N 1
ATOM 1627 C CA . HIS A 1 204 ? 29.991 1.168 -54.686 1.00 97.19 204 HIS A CA 1
ATOM 1628 C C . HIS A 1 204 ? 29.937 2.093 -55.908 1.00 97.19 204 HIS A C 1
ATOM 1630 O O . HIS A 1 204 ? 30.562 1.792 -56.920 1.00 97.19 204 HIS A O 1
ATOM 1636 N N . CYS A 1 205 ? 29.266 3.246 -55.803 1.00 96.56 205 CYS A N 1
ATOM 1637 C CA . CYS A 1 205 ? 29.217 4.224 -56.894 1.00 96.56 205 CYS A CA 1
ATOM 1638 C C . CYS A 1 205 ? 30.617 4.733 -57.271 1.00 96.56 205 CYS A C 1
ATOM 1640 O O . CYS A 1 205 ? 30.946 4.808 -58.449 1.00 96.56 205 CYS A O 1
ATOM 1642 N N . LEU A 1 206 ? 31.470 5.023 -56.280 1.00 97.00 206 LEU A N 1
ATOM 1643 C CA . LEU A 1 206 ? 32.853 5.444 -56.531 1.00 97.00 206 LEU A CA 1
ATOM 1644 C C . LEU A 1 206 ? 33.670 4.355 -57.239 1.00 97.00 206 LEU A C 1
ATOM 1646 O O . LEU A 1 206 ? 34.491 4.664 -58.102 1.00 97.00 206 LEU A O 1
ATOM 1650 N N . ALA A 1 207 ? 33.460 3.083 -56.888 1.00 97.44 207 ALA A N 1
ATOM 1651 C CA . ALA A 1 207 ? 34.103 1.972 -57.580 1.00 97.44 207 ALA A CA 1
ATOM 1652 C C . ALA A 1 207 ? 33.656 1.892 -59.050 1.00 97.44 207 ALA A C 1
ATOM 1654 O O . ALA A 1 207 ? 34.505 1.729 -59.928 1.00 97.44 207 ALA A O 1
ATOM 1655 N N . ASP A 1 208 ? 32.361 2.071 -59.324 1.00 97.06 208 ASP A N 1
ATOM 1656 C CA . ASP A 1 208 ? 31.819 2.104 -60.687 1.00 97.06 208 ASP A CA 1
ATOM 1657 C C . ASP A 1 208 ? 32.376 3.286 -61.500 1.00 97.06 208 ASP A C 1
ATOM 1659 O O . ASP A 1 208 ? 32.770 3.102 -62.654 1.00 97.06 208 ASP A O 1
ATOM 1663 N N . ASP A 1 209 ? 32.506 4.473 -60.898 1.00 97.31 209 ASP A N 1
ATOM 1664 C CA . ASP A 1 209 ? 33.102 5.652 -61.541 1.00 97.31 209 ASP A CA 1
ATOM 1665 C C . ASP A 1 209 ? 34.574 5.420 -61.912 1.00 97.31 209 ASP A C 1
ATOM 1667 O O . ASP A 1 209 ? 35.004 5.733 -63.027 1.00 97.31 209 ASP A O 1
ATOM 1671 N N . VAL A 1 210 ? 35.361 4.838 -61.000 1.00 97.19 210 VAL A N 1
ATOM 1672 C CA . VAL A 1 210 ? 36.774 4.504 -61.246 1.00 97.19 210 VAL A CA 1
ATOM 1673 C C . VAL A 1 210 ? 36.902 3.447 -62.344 1.00 97.19 210 VAL A C 1
ATOM 1675 O O . VAL A 1 210 ? 37.762 3.571 -63.220 1.00 97.19 210 VAL A O 1
ATOM 1678 N N . LEU A 1 211 ? 36.037 2.428 -62.342 1.00 97.06 211 LEU A N 1
ATOM 1679 C CA . LEU A 1 211 ? 35.978 1.442 -63.422 1.00 97.06 211 LEU A CA 1
ATOM 1680 C C . LEU A 1 211 ? 35.625 2.107 -64.756 1.00 97.06 211 LEU A C 1
ATOM 1682 O O . LEU A 1 211 ? 36.277 1.826 -65.762 1.00 97.06 211 LEU A O 1
ATOM 1686 N N . GLY A 1 212 ? 34.653 3.020 -64.767 1.00 96.94 212 GLY A N 1
ATOM 1687 C CA . GLY A 1 212 ? 34.274 3.803 -65.942 1.00 96.94 212 GLY A CA 1
ATOM 1688 C C . GLY A 1 212 ? 35.443 4.611 -66.507 1.00 96.94 212 GLY A C 1
ATOM 1689 O O . GLY A 1 212 ? 35.753 4.500 -67.693 1.00 96.94 212 GLY A O 1
ATOM 1690 N N . GLN A 1 213 ? 36.160 5.347 -65.655 1.00 96.44 213 GLN A N 1
ATOM 1691 C CA . GLN A 1 213 ? 37.356 6.103 -66.047 1.00 96.44 213 GLN A CA 1
ATOM 1692 C C . GLN A 1 213 ? 38.465 5.195 -66.596 1.00 96.44 213 GLN A C 1
ATOM 1694 O O . GLN A 1 213 ? 39.120 5.538 -67.584 1.00 96.44 213 GLN A O 1
ATOM 1699 N N . ALA A 1 214 ? 38.671 4.020 -65.996 1.00 96.38 214 ALA A N 1
ATOM 1700 C CA . ALA A 1 214 ? 39.649 3.047 -66.471 1.00 96.38 214 ALA A CA 1
ATOM 1701 C C . ALA A 1 214 ? 39.270 2.467 -67.846 1.00 96.38 214 ALA A C 1
ATOM 1703 O O . ALA A 1 214 ? 40.137 2.334 -68.714 1.00 96.38 214 ALA A O 1
ATOM 1704 N N . TYR A 1 215 ? 37.988 2.156 -68.074 1.00 96.56 215 TYR A N 1
ATOM 1705 C CA . TYR A 1 215 ? 37.495 1.703 -69.379 1.00 96.56 215 TYR A CA 1
ATOM 1706 C C . TYR A 1 215 ? 37.637 2.781 -70.450 1.00 96.56 215 TYR A C 1
ATOM 1708 O O . TYR A 1 215 ? 38.123 2.476 -71.538 1.00 96.56 215 TYR A O 1
ATOM 1716 N N . GLU A 1 216 ? 37.276 4.022 -70.132 1.00 95.62 216 GLU A N 1
ATOM 1717 C CA . GLU A 1 216 ? 37.422 5.165 -71.033 1.00 95.62 216 GLU A CA 1
ATOM 1718 C C . GLU A 1 216 ? 38.894 5.381 -71.404 1.00 95.62 216 GLU A C 1
ATOM 1720 O O . GLU A 1 216 ? 39.247 5.460 -72.578 1.00 95.62 216 GLU A O 1
ATOM 1725 N N . THR A 1 217 ? 39.787 5.351 -70.414 1.00 94.88 217 THR A N 1
ATOM 1726 C CA . THR A 1 217 ? 41.236 5.455 -70.629 1.00 94.88 217 THR A CA 1
ATOM 1727 C C . THR A 1 217 ? 41.750 4.322 -71.525 1.00 94.88 217 THR A C 1
ATOM 1729 O O . THR A 1 217 ? 42.502 4.560 -72.472 1.00 94.88 217 THR A O 1
ATOM 1732 N N . ARG A 1 218 ? 41.315 3.074 -71.286 1.00 94.06 218 ARG A N 1
ATOM 1733 C CA . ARG A 1 218 ? 41.672 1.920 -72.130 1.00 94.06 218 ARG A CA 1
ATOM 1734 C C . ARG A 1 218 ? 41.173 2.093 -73.565 1.00 94.06 218 ARG A C 1
ATOM 1736 O O . ARG A 1 218 ? 41.898 1.764 -74.503 1.00 94.06 218 ARG A O 1
ATOM 1743 N N . TYR A 1 219 ? 39.946 2.577 -73.734 1.00 94.44 219 TYR A N 1
ATOM 1744 C CA . TYR A 1 219 ? 39.350 2.842 -75.039 1.00 94.44 219 TYR A CA 1
ATOM 1745 C C . TYR A 1 219 ? 40.119 3.937 -75.788 1.00 94.44 219 TYR A C 1
ATOM 1747 O O . TYR A 1 219 ? 40.485 3.736 -76.945 1.00 94.44 219 TYR A O 1
ATOM 1755 N N . GLN A 1 220 ? 40.481 5.032 -75.114 1.00 91.44 220 GLN A N 1
ATOM 1756 C CA . GLN A 1 220 ? 41.313 6.093 -75.686 1.00 91.44 220 GLN A CA 1
ATOM 1757 C C . GLN A 1 220 ? 42.673 5.571 -76.161 1.00 91.44 220 GLN A C 1
ATOM 1759 O O . GLN A 1 220 ? 43.068 5.862 -77.289 1.00 91.44 220 GLN A O 1
ATOM 1764 N N . PHE A 1 221 ? 43.361 4.746 -75.363 1.00 92.06 221 PHE A N 1
ATOM 1765 C CA . PHE A 1 221 ? 44.615 4.116 -75.794 1.00 92.06 221 PHE A CA 1
ATOM 1766 C C . PHE A 1 221 ? 44.428 3.141 -76.966 1.00 92.06 221 PHE A C 1
ATOM 1768 O O . PHE A 1 221 ? 45.299 3.052 -77.827 1.00 92.06 221 PHE A O 1
ATOM 1775 N N . SER A 1 222 ? 43.303 2.422 -77.030 1.00 92.50 222 SER A N 1
ATOM 1776 C CA . SER A 1 222 ? 42.990 1.528 -78.152 1.00 92.50 222 SER A CA 1
ATOM 1777 C C . SER A 1 222 ? 42.718 2.285 -79.453 1.00 92.50 222 SER A C 1
ATOM 1779 O O . SER A 1 222 ? 43.079 1.789 -80.513 1.00 92.50 222 SER A O 1
ATOM 1781 N N . ASN A 1 223 ? 42.084 3.457 -79.385 1.00 88.75 223 ASN A N 1
ATOM 1782 C CA . ASN A 1 223 ? 41.759 4.273 -80.559 1.00 88.75 223 ASN A CA 1
ATOM 1783 C C . ASN A 1 223 ? 42.957 5.072 -81.100 1.00 88.75 223 ASN A C 1
ATOM 1785 O O . ASN A 1 223 ? 42.881 5.607 -82.202 1.00 88.75 223 ASN A O 1
ATOM 1789 N N . GLN A 1 224 ? 44.047 5.176 -80.335 1.00 81.44 224 GLN A N 1
ATOM 1790 C CA . GLN A 1 224 ? 45.288 5.848 -80.741 1.00 81.44 224 GLN A CA 1
ATOM 1791 C C . GLN A 1 224 ? 46.282 4.918 -81.465 1.00 81.44 224 GLN A C 1
ATOM 1793 O O . GLN A 1 224 ? 47.426 5.314 -81.696 1.00 81.44 224 GLN A O 1
ATOM 1798 N N . ARG A 1 225 ? 45.878 3.689 -81.805 1.00 56.41 225 ARG A N 1
ATOM 1799 C CA . ARG A 1 225 ? 46.720 2.660 -82.426 1.00 56.41 225 ARG A CA 1
ATOM 1800 C C . ARG A 1 225 ? 46.199 2.271 -83.804 1.00 56.41 225 ARG A C 1
ATOM 1802 O O . ARG A 1 225 ? 47.059 2.010 -84.672 1.00 56.41 225 ARG A O 1
#

Solvent-accessible surface area (backbone atoms only — not comparable to full-atom values): 13355 Å² total; per-residue (Å²): 141,84,83,87,81,81,78,80,80,82,79,84,74,78,76,77,77,76,77,74,73,77,74,72,70,83,79,74,79,72,80,71,78,80,73,74,79,78,72,84,79,85,81,81,85,66,90,63,98,63,76,51,76,66,56,52,50,54,52,49,50,53,51,51,50,52,50,48,54,54,49,54,53,50,45,50,51,47,38,53,47,54,46,48,44,25,74,74,66,71,49,77,55,67,69,56,55,53,50,47,51,54,50,50,53,54,49,52,53,51,49,53,52,46,50,54,51,53,51,48,54,52,48,53,55,71,68,42,92,58,83,72,54,70,70,57,55,50,52,54,52,51,53,51,55,53,49,52,50,52,52,51,53,49,51,53,48,49,53,54,34,52,53,37,49,51,52,48,51,53,52,40,53,52,51,52,50,51,51,51,51,51,49,53,48,52,52,52,52,50,52,50,54,50,52,52,50,51,52,51,52,52,52,51,54,52,51,52,51,53,50,50,52,51,50,51,53,51,49,54,60,60,74,76,108

Secondary structure (DSSP, 8-state):
-----PPPPPP------------PPP------------PPPP----SSSSPPHHHHHHHHHHHHHHHHHHHHHHHHHHHHHHHHHHHHHSS--HHHHHHHHHHHHHHHHHHHHHHHHHHHHHHHHHH-SSPPPHHHHHHHHHHHHHHHHHHHHHHHHHHHHHHHHHHHHHHHHHHHHHHHHHHHHHHHHHHHHHHHHHHHHHHHHHHHHHHHHHHHHHHHHHHT-

Sequence (225 aa):
MPSPTLRPPPNSETRYHHQHQHQRPPRSVRIGYLLTHLQPRPSVMGSHGEPCAWDTLQIQIRSLKHTLESEITMYAKLCTSVSTAYSSNGKLSERTISKCREVEERIEDNLEQLSSQVDQIYRLLQTSSIPPTGSVTHACNRHKEVLQEYEQDFKRTRTSSQECEQRASLLSSVSSELSSFKSLQITSEEDRHLNDRSSINSSHCLADDVLGQAYETRYQFSNQR

Foldseek 3Di:
DDDDDDDDDDDPPPPPPPPPPPPPDPPPPPPPPPVPCPDDDDDDDDPDPDPDPLRVLVVVLVVLLVVLVVLLVVLLVLLVVQLVCCVPPVDGDPVSVVVSVVSLVVSVVSLVVLVVSLVVSVVCQVPDPDNDDVVSVVVSVVSVVSSVVSVVSSVVSVVSSVVSVVVSVVSNVVVVVVVVVVVVVVVVVVVVVVVVVVVVVVVVVVVVVVVVVVVVVVVVVVVVD

pLDDT: mean 80.02, std 18.5, range [38.44, 97.5]

Nearest PDB structures (foldseek):
  4r61-assembly1_A  TM=7.160E-01  e=1.125E-01  Human immunodeficiency virus 1
  2efl-assembly1_A-2  TM=4.580E-01  e=3.313E+00  Homo sapiens
  5itd-assembly1_B  TM=3.051E-01  e=6.516E+00  Homo sapiens

InterPro domains:
  IPR023601 Golgi SNAP receptor complex, subunit 1 [PTHR21094] (53-225)
  IPR060289 Golgi SNAP receptor complex member, N-terminal domain [PF27017] (54-182)

Mean predicted aligned error: 15.42 Å

Radius of gyration: 40.06 Å; Cα contacts (8 Å, |Δi|>4): 67; chains: 1; bounding box: 116×38×125 Å

Organism: NCBI:txid1165861